Protein AF-A0A6M2DUY2-F1 (afdb_monomer)

Organism: Xenopsylla cheopis (NCBI:txid163159)

pLDDT: mean 72.46, std 19.56, range [25.97, 92.69]

InterPro domains:
  IPR001414 G-protein coupled receptor 143 [PF02101] (3-211)
  IPR001414 G-protein coupled receptor 143 [PTHR15177] (1-219)
  IPR017452 GPCR, rhodopsin-like, 7TM [PS50262] (1-212)

Nearest PDB structures (foldseek):
  6xbj-assembly1_R  TM=7.065E-01  e=4.782E-02  Homo sapiens
  7w0p-assembly1_R  TM=7.612E-01  e=5.498E-02  Escherichia coli
  6xbl-assembly1_R  TM=7.308E-01  e=9.171E-02  Homo sapiens
  5n2s-assembly1_A  TM=6.988E-01  e=1.460E-01  Escherichia coli

Secondary structure (DSSP, 8-state):
-HHHHHHHHHHHHHHHTTTTTTS-HHHHHHHHHHHHHHHHHHHHHHHHHHHHHHHHHHHHHTTPPP-HHHHHHHHHHHHHHHHHHHHHHHHHS---HHHHHHHHHHHHHHHHHHHHHHHHHHHHHHHHHHHHHHHHHHSS--HHHHHHHHHHHHHHHHHHHHHHHHHHHHHHHHHHHHHHTTS---HHHHHHHHHHHHHHHHHHHHHHHHHHHHHHHHHHHHHHHHHHHHHHTS-----------------TTSSSSSSS--

Mean predicted aligned error: 13.27 Å

Solvent-accessible surface area (backbone atoms only — not comparable to full-atom values): 14953 Å² total; per-residue (Å²): 110,33,48,54,34,50,49,53,52,50,49,50,47,70,76,34,50,73,56,57,73,74,45,71,66,64,63,55,51,51,51,52,49,54,40,49,51,51,26,50,31,45,46,45,20,51,54,40,46,53,49,49,50,46,50,46,54,39,34,51,75,70,71,44,82,79,60,63,68,63,50,52,47,50,31,54,49,50,23,47,53,38,45,46,51,34,60,44,54,64,72,78,46,97,60,55,70,67,58,38,52,50,50,32,45,48,47,58,50,47,58,53,53,50,49,61,58,50,46,58,53,40,49,52,53,35,54,51,50,53,51,51,48,48,55,70,77,51,83,60,74,51,74,67,59,55,48,55,53,48,53,54,51,51,50,53,49,51,53,50,52,48,51,49,68,36,42,50,41,55,52,51,51,53,49,49,62,64,40,48,83,78,43,94,69,63,69,66,58,57,54,54,40,51,54,48,36,68,53,26,54,48,44,42,54,54,51,51,50,54,63,56,54,54,51,61,60,43,53,57,50,52,52,53,52,52,50,51,51,57,64,70,65,58,76,86,86,81,79,88,90,82,88,90,85,91,80,88,91,80,78,95,76,84,84,76,83,89,81,80,86,134

Foldseek 3Di:
DLVVLVVVVVVCCVVCVPVCVVDDVVVVVVSVLVSVLVNQLVVQLVLLVLLLVLVCLLCVLVVHDRPVVVSVCRSHVVSVVLSCQLSVLVPPDPDDPVVNLVSNLCSRPVSNVVSLVVLVVSLVSSLVSLVVCQCPVPVDRDPVSVVVSVVVSVLSVLLSVLSCQLCVLVNVLSVVVVCCVPDPDDPVSVVVSVVSNSVSSVVSVVSVCVSVVVVVVVVVVVVVVVVVVVVVPPDPPDDDDDDDDDDDDDDDDPDPDPPPDD

Sequence (262 aa):
MAALGVFVRSIVHILLSKEMKNQDNYYSILFSTVTSVWIQYFYTSTWFWTLVYAVDVLRSLRGYPPSWISTHLLCWFLPAILTCSSMLTPHYINFDYAVRNVTTFISTYFPIILIMLLNPILYYLSSKDVFNILVHTTGQVTNKERHAANSICLKFLIMLISFYICWIPNLFNGLLIWLDDYVELPILLYRIIWHCMAVMNPLQAAINAVVYRQRSAENKLMFFCCTSKAEEAAPNENTPLLETVSSRDAPYWSLNHSCSYL

Structure (mmCIF, N/CA/C/O backbone):
data_AF-A0A6M2DUY2-F1
#
_entry.id   AF-A0A6M2DUY2-F1
#
loop_
_atom_site.group_PDB
_atom_site.id
_atom_site.type_symbol
_atom_site.label_atom_id
_atom_site.label_alt_id
_atom_site.label_comp_id
_atom_site.label_asym_id
_atom_site.label_entity_id
_atom_site.label_seq_id
_atom_site.pdbx_PDB_ins_code
_atom_site.Cartn_x
_atom_site.Cartn_y
_atom_site.Cartn_z
_atom_site.occupancy
_atom_site.B_iso_or_equiv
_atom_site.auth_seq_id
_atom_site.auth_comp_id
_atom_site.auth_asym_id
_atom_site.auth_atom_id
_atom_site.pdbx_PDB_model_num
ATOM 1 N N . MET A 1 1 ? -6.578 -8.681 -7.365 1.00 75.44 1 MET A N 1
ATOM 2 C CA . MET A 1 1 ? -6.164 -7.994 -8.610 1.00 75.44 1 MET A CA 1
ATOM 3 C C . MET A 1 1 ? -4.652 -7.812 -8.722 1.00 75.44 1 MET A C 1
ATOM 5 O O . MET A 1 1 ? -4.116 -8.212 -9.745 1.00 75.44 1 MET A O 1
ATOM 9 N N . ALA A 1 2 ? -3.943 -7.305 -7.701 1.00 76.94 2 ALA A N 1
ATOM 10 C CA . ALA A 1 2 ? -2.474 -7.198 -7.749 1.00 76.94 2 ALA A CA 1
ATOM 11 C C . ALA A 1 2 ? -1.768 -8.564 -7.899 1.00 76.94 2 ALA A C 1
ATOM 13 O O . ALA A 1 2 ? -0.986 -8.750 -8.825 1.00 76.94 2 ALA A O 1
ATOM 14 N N . ALA A 1 3 ? -2.131 -9.559 -7.076 1.00 80.19 3 ALA A N 1
ATOM 15 C CA . ALA A 1 3 ? -1.580 -10.917 -7.184 1.00 80.19 3 ALA A CA 1
ATOM 16 C C . ALA A 1 3 ? -1.841 -11.570 -8.554 1.00 80.19 3 ALA A C 1
ATOM 18 O O . ALA A 1 3 ? -0.969 -12.249 -9.080 1.00 80.19 3 ALA A O 1
ATOM 19 N N . LEU A 1 4 ? -3.003 -11.312 -9.170 1.00 80.81 4 LEU A N 1
ATOM 20 C CA . LEU A 1 4 ? -3.300 -11.776 -10.529 1.00 80.81 4 LEU A CA 1
ATOM 21 C C . LEU A 1 4 ? -2.314 -11.180 -11.542 1.00 80.81 4 LEU A C 1
ATOM 23 O O . LEU A 1 4 ? -1.790 -11.915 -12.368 1.00 80.81 4 LEU A O 1
ATOM 27 N N . GLY A 1 5 ? -2.017 -9.880 -11.444 1.00 75.06 5 GLY A N 1
ATOM 28 C CA . GLY A 1 5 ? -1.009 -9.232 -12.286 1.00 75.06 5 GLY A CA 1
ATOM 29 C C . GLY A 1 5 ? 0.377 -9.866 -12.132 1.00 75.06 5 GLY A C 1
ATOM 30 O O . GLY A 1 5 ? 1.042 -10.127 -13.132 1.00 75.06 5 GLY A O 1
ATOM 31 N N . VAL A 1 6 ? 0.779 -10.195 -10.897 1.00 80.62 6 VAL A N 1
ATOM 32 C CA . VAL A 1 6 ? 2.040 -10.910 -10.621 1.00 80.62 6 VAL A CA 1
ATOM 33 C C . VAL A 1 6 ? 2.034 -12.296 -11.271 1.00 80.62 6 VAL A C 1
ATOM 35 O O . VAL A 1 6 ? 2.972 -12.628 -11.990 1.00 80.62 6 VAL A O 1
ATOM 38 N N . PHE A 1 7 ? 0.963 -13.077 -11.099 1.00 83.88 7 PHE A N 1
ATOM 39 C CA . PHE A 1 7 ? 0.845 -14.400 -11.719 1.00 83.88 7 PHE A CA 1
ATOM 40 C C . PHE A 1 7 ? 0.874 -14.337 -13.247 1.00 83.88 7 PHE A C 1
ATOM 42 O O . PHE A 1 7 ? 1.607 -15.102 -13.865 1.00 83.88 7 PHE A O 1
ATOM 49 N N . VAL A 1 8 ? 0.132 -13.411 -13.862 1.00 82.75 8 VAL A N 1
ATOM 50 C CA . VAL A 1 8 ? 0.123 -13.222 -15.322 1.00 82.75 8 VAL A CA 1
ATOM 51 C C . VAL A 1 8 ? 1.524 -12.875 -15.825 1.00 82.75 8 VAL A C 1
ATOM 53 O O . VAL A 1 8 ? 1.994 -13.480 -16.788 1.00 82.75 8 VAL A O 1
ATOM 56 N N . ARG A 1 9 ? 2.230 -11.966 -15.141 1.00 82.81 9 ARG A N 1
ATOM 57 C CA . ARG A 1 9 ? 3.613 -11.603 -15.477 1.00 82.81 9 ARG A CA 1
ATOM 58 C C . ARG A 1 9 ? 4.556 -12.806 -15.375 1.00 82.81 9 ARG A C 1
ATOM 60 O O . ARG A 1 9 ? 5.354 -13.023 -16.283 1.00 82.81 9 ARG A O 1
ATOM 67 N N . SER A 1 10 ? 4.446 -13.605 -14.313 1.00 83.19 10 SER A N 1
ATOM 68 C CA . SER A 1 10 ? 5.263 -14.809 -14.117 1.00 83.19 10 SER A CA 1
ATOM 69 C C . SER A 1 10 ? 4.975 -15.896 -15.155 1.00 83.19 10 SER A C 1
ATOM 71 O O . SER A 1 10 ? 5.913 -16.468 -15.706 1.00 83.19 10 SER A O 1
ATOM 73 N N . ILE A 1 11 ? 3.702 -16.158 -15.462 1.00 83.94 11 ILE A N 1
ATOM 74 C CA . ILE A 1 11 ? 3.289 -17.160 -16.455 1.00 83.94 11 ILE A CA 1
ATOM 75 C C . ILE A 1 11 ? 3.812 -16.778 -17.837 1.00 83.94 11 ILE A C 1
ATOM 77 O O . ILE A 1 11 ? 4.439 -17.601 -18.496 1.00 83.94 11 ILE A O 1
ATOM 81 N N . VAL A 1 12 ? 3.613 -15.528 -18.260 1.00 80.94 12 VAL A N 1
ATOM 82 C CA . VAL A 1 12 ? 4.089 -15.065 -19.569 1.00 80.94 12 VAL A CA 1
ATOM 83 C C . VAL A 1 12 ? 5.612 -15.095 -19.641 1.00 80.94 12 VAL A C 1
ATOM 85 O O . VAL A 1 12 ? 6.158 -15.525 -20.653 1.00 80.94 12 VAL A O 1
ATOM 88 N N . HIS A 1 13 ? 6.311 -14.727 -18.565 1.00 79.50 13 HIS A N 1
ATOM 89 C CA . HIS A 1 13 ? 7.766 -14.847 -18.524 1.00 79.50 13 HIS A CA 1
ATOM 90 C C . HIS A 1 13 ? 8.220 -16.305 -18.691 1.00 79.50 13 HIS A C 1
ATOM 92 O O . HIS A 1 13 ? 9.101 -16.580 -19.495 1.00 79.50 13 HIS A O 1
ATOM 98 N N . ILE A 1 14 ? 7.600 -17.264 -18.001 1.00 81.31 14 ILE A N 1
ATOM 99 C CA . ILE A 1 14 ? 7.978 -18.681 -18.115 1.00 81.31 14 ILE A CA 1
ATOM 100 C C . ILE A 1 14 ? 7.641 -19.236 -19.507 1.00 81.31 14 ILE A C 1
ATOM 102 O O . ILE A 1 14 ? 8.494 -19.860 -20.134 1.00 81.31 14 ILE A O 1
ATOM 106 N N . LEU A 1 15 ? 6.425 -18.986 -20.000 1.00 80.31 15 LEU A N 1
ATOM 107 C CA . LEU A 1 15 ? 5.916 -19.569 -21.244 1.00 80.31 15 LEU A CA 1
ATOM 108 C C . LEU A 1 15 ? 6.528 -18.944 -22.503 1.00 80.31 15 LEU A C 1
ATOM 110 O O . LEU A 1 15 ? 6.757 -19.652 -23.479 1.00 80.31 15 LEU A O 1
ATOM 114 N N . LEU A 1 16 ? 6.802 -17.638 -22.487 1.00 73.31 16 LEU A N 1
ATOM 115 C CA . LEU A 1 16 ? 7.275 -16.901 -23.659 1.00 73.31 16 LEU A CA 1
ATOM 116 C C . LEU A 1 16 ? 8.711 -16.371 -23.521 1.00 73.31 16 LEU A C 1
ATOM 118 O O . LEU A 1 16 ? 9.182 -15.720 -24.446 1.00 73.31 16 LEU A O 1
ATOM 122 N N . SER A 1 17 ? 9.456 -16.668 -22.445 1.00 69.75 17 SER A N 1
ATOM 123 C CA . SER A 1 17 ? 10.856 -16.200 -22.290 1.00 69.75 17 SER A CA 1
ATOM 124 C C . SER A 1 17 ? 11.757 -16.532 -23.480 1.00 69.75 17 SER A C 1
ATOM 126 O O . SER A 1 17 ? 12.632 -15.735 -23.812 1.00 69.75 17 SER A O 1
ATOM 128 N N . LYS A 1 18 ? 11.560 -17.691 -24.123 1.00 63.53 18 LYS A N 1
ATOM 129 C CA . LYS A 1 18 ? 12.341 -18.103 -25.301 1.00 63.53 18 LYS A CA 1
ATOM 130 C C . LYS A 1 18 ? 11.948 -17.349 -26.573 1.00 63.53 18 LYS A C 1
ATOM 132 O O . LYS A 1 18 ? 12.834 -16.951 -27.317 1.00 63.53 18 LYS A O 1
ATOM 137 N N . GLU A 1 19 ? 10.656 -17.117 -26.790 1.00 62.91 19 GLU A N 1
ATOM 138 C CA . GLU A 1 19 ? 10.137 -16.433 -27.985 1.00 62.91 19 GLU A CA 1
ATOM 139 C C . GLU A 1 19 ? 10.349 -14.913 -27.904 1.00 62.91 19 GLU A C 1
ATOM 141 O O . GLU A 1 19 ? 10.785 -14.278 -28.859 1.00 62.91 19 GLU A O 1
ATOM 146 N N . MET A 1 20 ? 10.162 -14.331 -26.716 1.00 58.19 20 MET A N 1
ATOM 147 C CA . MET A 1 20 ? 10.367 -12.902 -26.432 1.00 58.19 20 MET A CA 1
ATOM 148 C C . MET A 1 20 ? 11.831 -12.471 -26.522 1.00 58.19 20 MET A C 1
ATOM 150 O O . MET A 1 20 ? 12.114 -11.281 -26.595 1.00 58.19 20 MET A O 1
ATOM 154 N N . LYS A 1 21 ? 12.770 -13.423 -26.478 1.00 60.12 21 LYS A N 1
ATOM 155 C CA . LYS A 1 21 ? 14.198 -13.161 -26.695 1.00 60.12 21 LYS A CA 1
ATOM 156 C C . LYS A 1 21 ? 14.561 -13.131 -28.189 1.00 60.12 21 LYS A C 1
ATOM 158 O O . LYS A 1 21 ? 15.638 -12.649 -28.522 1.00 60.12 21 LYS A O 1
ATOM 163 N N . ASN A 1 22 ? 13.680 -13.646 -29.052 1.00 59.50 22 ASN A N 1
ATOM 164 C CA . ASN A 1 22 ? 13.867 -13.777 -30.501 1.00 59.50 22 ASN A CA 1
ATOM 165 C C . ASN A 1 22 ? 13.024 -12.779 -31.322 1.00 59.50 22 ASN A C 1
ATOM 167 O O . ASN A 1 22 ? 13.422 -12.437 -32.431 1.00 59.50 22 ASN A O 1
ATOM 171 N N . GLN A 1 23 ? 11.880 -12.327 -30.803 1.00 55.78 23 GLN A N 1
ATOM 172 C CA . GLN A 1 23 ? 11.004 -11.317 -31.413 1.00 55.78 23 GLN A CA 1
ATOM 173 C C . GLN A 1 23 ? 11.303 -9.915 -30.854 1.00 55.78 23 GLN A C 1
ATOM 175 O O . GLN A 1 23 ? 11.628 -9.771 -29.676 1.00 55.78 23 GLN A O 1
ATOM 180 N N . ASP A 1 24 ? 11.188 -8.889 -31.701 1.00 57.88 24 ASP A N 1
ATOM 181 C CA . ASP A 1 24 ? 11.578 -7.501 -31.430 1.00 57.88 24 ASP A CA 1
ATOM 182 C C . ASP A 1 24 ? 11.156 -6.972 -30.045 1.00 57.88 24 ASP A C 1
ATOM 184 O O . ASP A 1 24 ? 10.008 -7.100 -29.608 1.00 57.88 24 ASP A O 1
ATOM 188 N N . ASN A 1 25 ? 12.102 -6.291 -29.386 1.00 69.00 25 ASN A N 1
ATOM 189 C CA . ASN A 1 25 ? 12.036 -5.757 -28.016 1.00 69.00 25 ASN A CA 1
ATOM 190 C C . ASN A 1 25 ? 10.729 -5.025 -27.643 1.00 69.00 25 ASN A C 1
ATOM 192 O O . ASN A 1 25 ? 10.381 -4.957 -26.462 1.00 69.00 25 ASN A O 1
ATOM 196 N N . TYR A 1 26 ? 9.999 -4.467 -28.612 1.00 78.56 26 TYR A N 1
ATOM 197 C CA . TYR A 1 26 ? 8.833 -3.617 -28.376 1.00 78.56 26 TYR A CA 1
ATOM 198 C C . TYR A 1 26 ? 7.698 -4.321 -27.615 1.00 78.56 26 TYR A C 1
ATOM 200 O O . TYR A 1 26 ? 7.220 -3.791 -26.612 1.00 78.56 26 TYR A O 1
ATOM 208 N N . TYR A 1 27 ? 7.289 -5.526 -28.030 1.00 78.12 27 TYR A N 1
ATOM 209 C CA . TYR A 1 27 ? 6.176 -6.241 -27.383 1.00 78.12 27 TYR A CA 1
ATOM 210 C C . TYR A 1 27 ? 6.518 -6.673 -25.952 1.00 78.12 27 TYR A C 1
ATOM 212 O O . TYR A 1 27 ? 5.666 -6.624 -25.062 1.00 78.12 27 TYR A O 1
ATOM 220 N N . SER A 1 28 ? 7.782 -7.033 -25.715 1.00 77.38 28 SER A N 1
ATOM 221 C CA . SER A 1 28 ? 8.301 -7.369 -24.387 1.00 77.38 28 SER A CA 1
ATOM 222 C C . SER A 1 28 ? 8.303 -6.178 -23.440 1.00 77.38 28 SER A C 1
ATOM 224 O O . SER A 1 28 ? 7.810 -6.279 -22.311 1.00 77.38 28 SER A O 1
ATOM 226 N N . ILE A 1 29 ? 8.762 -5.024 -23.924 1.00 79.12 29 ILE A N 1
ATOM 227 C CA . ILE A 1 29 ? 8.734 -3.774 -23.164 1.00 79.12 29 ILE A CA 1
ATOM 228 C C . ILE A 1 29 ? 7.286 -3.365 -22.879 1.00 79.12 29 ILE A C 1
ATOM 230 O O . ILE A 1 29 ? 6.954 -3.104 -21.726 1.00 79.12 29 ILE A O 1
ATOM 234 N N . LEU A 1 30 ? 6.403 -3.376 -23.883 1.00 82.56 30 LEU A N 1
ATOM 235 C CA . LEU A 1 30 ? 4.998 -2.997 -23.719 1.00 82.56 30 LEU A CA 1
ATOM 236 C C . LEU A 1 30 ? 4.286 -3.886 -22.689 1.00 82.56 30 LEU A C 1
ATOM 238 O O . LEU A 1 30 ? 3.653 -3.372 -21.767 1.00 82.56 30 LEU A O 1
ATOM 242 N N . PHE A 1 31 ? 4.424 -5.210 -22.799 1.00 82.00 31 PHE A N 1
ATOM 243 C CA . PHE A 1 31 ? 3.822 -6.148 -21.851 1.00 82.00 31 PHE A CA 1
ATOM 244 C C . PHE A 1 31 ? 4.371 -5.962 -20.429 1.00 82.00 31 PHE A C 1
ATOM 246 O O . PHE A 1 31 ? 3.607 -5.914 -19.458 1.00 82.00 31 PHE A O 1
ATOM 253 N N . SER A 1 32 ? 5.692 -5.822 -20.288 1.00 82.38 32 SER A N 1
ATOM 254 C CA . SER A 1 32 ? 6.332 -5.564 -18.995 1.00 82.38 32 SER A CA 1
ATOM 255 C C . SER A 1 32 ? 5.821 -4.263 -18.374 1.00 82.38 32 SER A C 1
ATOM 257 O O . SER A 1 32 ? 5.445 -4.256 -17.204 1.00 82.38 32 SER A O 1
ATOM 259 N N . THR A 1 33 ? 5.725 -3.184 -19.150 1.00 82.75 33 THR A N 1
ATOM 260 C CA . THR A 1 33 ? 5.2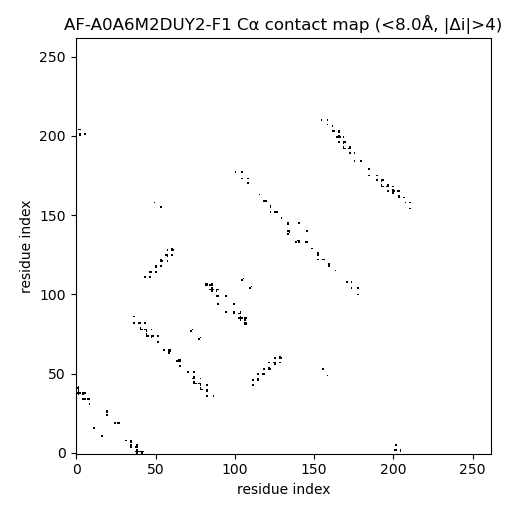40 -1.884 -18.672 1.00 82.75 33 THR A CA 1
ATOM 261 C C . THR A 1 33 ? 3.771 -1.947 -18.264 1.00 82.75 33 THR A C 1
ATOM 263 O O . THR A 1 33 ? 3.434 -1.542 -17.154 1.00 82.75 33 THR A O 1
ATOM 266 N N . VAL A 1 34 ? 2.893 -2.522 -19.094 1.00 85.75 34 VAL A N 1
ATOM 267 C CA . VAL A 1 34 ? 1.456 -2.641 -18.782 1.00 85.75 34 VAL A CA 1
ATOM 268 C C . VAL A 1 34 ? 1.229 -3.487 -17.529 1.00 85.75 34 VAL A C 1
ATOM 270 O O . VAL A 1 34 ? 0.461 -3.097 -16.648 1.00 85.75 34 VAL A O 1
ATOM 273 N N . THR A 1 35 ? 1.923 -4.622 -17.404 1.00 84.81 35 THR A N 1
ATOM 274 C CA . THR A 1 35 ? 1.813 -5.459 -16.200 1.00 84.81 35 THR A CA 1
ATOM 275 C C . THR A 1 35 ? 2.387 -4.770 -14.963 1.00 84.81 35 THR A C 1
ATOM 277 O O . THR A 1 35 ? 1.793 -4.882 -13.893 1.00 84.81 35 THR A O 1
ATOM 280 N N . SER A 1 36 ? 3.480 -4.010 -15.088 1.00 83.94 36 SER A N 1
ATOM 281 C CA . SER A 1 36 ? 4.020 -3.200 -13.987 1.00 83.94 36 SER A CA 1
ATOM 282 C C . SER A 1 36 ? 3.019 -2.141 -13.518 1.00 83.94 36 SER A C 1
ATOM 284 O O . SER A 1 36 ? 2.762 -2.047 -12.320 1.00 83.94 36 SER A O 1
ATOM 286 N N . VAL A 1 37 ? 2.404 -1.395 -14.445 1.00 87.00 37 VAL A N 1
ATOM 287 C CA . VAL A 1 37 ? 1.385 -0.373 -14.135 1.00 87.00 37 VAL A CA 1
ATOM 288 C C . VAL A 1 37 ? 0.180 -1.001 -13.441 1.00 87.00 37 VAL A C 1
ATOM 290 O O . VAL A 1 37 ? -0.276 -0.488 -12.420 1.00 87.00 37 VAL A O 1
ATOM 293 N N . TRP A 1 38 ? -0.305 -2.139 -13.948 1.00 88.56 38 TRP A N 1
ATOM 294 C CA . TRP A 1 38 ? -1.395 -2.893 -13.327 1.00 88.56 38 TRP A CA 1
ATOM 295 C C . TRP A 1 38 ? -1.058 -3.231 -11.874 1.00 88.56 38 TRP A C 1
ATOM 297 O O . TRP A 1 38 ? -1.832 -2.937 -10.961 1.00 88.56 38 TRP A O 1
ATOM 307 N N . ILE A 1 39 ? 0.084 -3.885 -11.655 1.00 87.00 39 ILE A N 1
ATOM 308 C CA . ILE A 1 39 ? 0.499 -4.354 -10.332 1.00 87.00 39 ILE A CA 1
ATOM 309 C C . ILE A 1 39 ? 0.640 -3.162 -9.376 1.00 87.00 39 ILE A C 1
ATOM 311 O O . ILE A 1 39 ? 0.055 -3.182 -8.291 1.00 87.00 39 ILE A O 1
ATOM 315 N N . GLN A 1 40 ? 1.338 -2.108 -9.810 1.00 87.69 40 GLN A N 1
ATOM 316 C CA . GLN A 1 40 ? 1.568 -0.898 -9.027 1.00 87.69 40 GLN A CA 1
ATOM 317 C C . GLN A 1 40 ? 0.255 -0.219 -8.626 1.00 87.69 40 GLN A C 1
ATOM 319 O O . GLN A 1 40 ? 0.052 0.063 -7.447 1.00 87.69 40 GLN A O 1
ATOM 324 N N . TYR A 1 41 ? -0.670 -0.034 -9.570 1.00 90.50 41 TYR A N 1
ATOM 325 C CA . TYR A 1 41 ? -1.957 0.609 -9.315 1.00 90.50 41 TYR A CA 1
ATOM 326 C C . TYR A 1 41 ? -2.758 -0.100 -8.219 1.00 90.50 41 TYR A C 1
ATOM 328 O O . TYR A 1 41 ? -3.195 0.522 -7.245 1.00 90.50 41 TYR A O 1
ATOM 336 N N . PHE A 1 42 ? -2.930 -1.420 -8.341 1.00 90.12 42 PHE A N 1
ATOM 337 C CA . PHE A 1 42 ? -3.709 -2.176 -7.359 1.00 90.12 42 PHE A CA 1
ATOM 338 C C . PHE A 1 42 ? -3.004 -2.284 -6.008 1.00 90.12 42 PHE A C 1
ATOM 340 O O . PHE A 1 42 ? -3.677 -2.357 -4.974 1.00 90.12 42 PHE A O 1
ATOM 347 N N . TYR A 1 43 ? -1.673 -2.270 -5.985 1.00 87.31 43 TYR A N 1
ATOM 348 C CA . TYR A 1 43 ? -0.938 -2.187 -4.733 1.00 87.31 43 TYR A CA 1
ATOM 349 C C . TYR A 1 43 ? -1.123 -0.845 -4.043 1.00 87.31 43 TYR A C 1
ATOM 351 O O . TYR A 1 43 ? -1.527 -0.832 -2.880 1.00 87.31 43 TYR A O 1
ATOM 359 N N . THR A 1 44 ? -0.944 0.262 -4.763 1.00 89.75 44 THR A N 1
ATOM 360 C CA . THR A 1 44 ? -1.179 1.598 -4.217 1.00 89.75 44 THR A CA 1
ATOM 361 C C . THR A 1 44 ? -2.615 1.735 -3.721 1.00 89.75 44 THR A C 1
ATOM 363 O O . THR A 1 44 ? -2.825 2.154 -2.586 1.00 89.75 44 THR A O 1
ATOM 366 N N . SER A 1 45 ? -3.605 1.267 -4.487 1.00 90.75 45 SER A N 1
ATOM 367 C CA . SER A 1 45 ? -5.000 1.228 -4.030 1.00 90.75 45 SER A CA 1
ATOM 368 C C . SER A 1 45 ? -5.163 0.452 -2.721 1.00 90.75 45 SER A C 1
ATOM 370 O O . SER A 1 45 ? -5.836 0.925 -1.808 1.00 90.75 45 SER A O 1
ATOM 372 N N . THR A 1 46 ? -4.479 -0.684 -2.557 1.00 88.56 46 THR A N 1
ATOM 373 C CA . THR A 1 46 ? -4.541 -1.464 -1.310 1.00 88.56 46 THR A CA 1
ATOM 374 C C . THR A 1 46 ? -4.002 -0.691 -0.099 1.00 88.56 46 THR A C 1
ATOM 376 O O . THR A 1 46 ? -4.543 -0.821 1.003 1.00 88.56 46 THR A O 1
ATOM 379 N N . TRP A 1 47 ? -2.967 0.135 -0.276 1.00 88.94 47 TRP A N 1
ATOM 380 C CA . TRP A 1 47 ? -2.437 0.980 0.802 1.00 88.94 47 TRP A CA 1
ATOM 381 C C . TRP A 1 47 ? -3.476 2.006 1.254 1.00 88.94 47 TRP A C 1
ATOM 383 O O . TRP A 1 47 ? -3.735 2.137 2.451 1.00 88.94 47 TRP A O 1
ATOM 393 N N . PHE A 1 48 ? -4.119 2.682 0.297 1.00 90.69 48 PHE A N 1
ATOM 394 C CA . PHE A 1 48 ? -5.169 3.659 0.586 1.00 90.69 48 PHE A CA 1
ATOM 395 C C . PHE A 1 48 ? -6.394 3.015 1.226 1.00 90.69 48 PHE A C 1
ATOM 397 O O . PHE A 1 48 ? -6.912 3.553 2.200 1.00 90.69 48 PHE A O 1
ATOM 404 N N . TRP A 1 49 ? -6.796 1.827 0.770 1.00 88.31 49 TRP A N 1
ATOM 405 C CA . TRP A 1 49 ? -7.852 1.051 1.419 1.00 88.31 49 TRP A CA 1
ATOM 406 C C . TRP A 1 49 ? -7.525 0.721 2.876 1.00 88.31 49 TRP A C 1
ATOM 408 O O . TRP A 1 49 ? -8.398 0.817 3.734 1.00 88.31 49 TRP A O 1
ATOM 418 N N . THR A 1 50 ? -6.267 0.391 3.173 1.00 86.75 50 THR A N 1
ATOM 419 C CA . THR A 1 50 ? -5.817 0.114 4.547 1.00 86.75 50 THR A CA 1
ATOM 420 C C . THR A 1 50 ? -5.880 1.372 5.421 1.00 86.75 50 THR A C 1
ATOM 422 O O . THR A 1 50 ? -6.342 1.307 6.559 1.00 86.75 50 THR A O 1
ATOM 425 N N . LEU A 1 51 ? -5.473 2.527 4.883 1.00 89.12 51 LEU A N 1
ATOM 426 C CA . LEU A 1 51 ? -5.551 3.813 5.583 1.00 89.12 51 LEU A CA 1
ATOM 427 C C . LEU A 1 51 ? -7.003 4.234 5.844 1.00 89.12 51 LEU A C 1
ATOM 429 O O . LEU A 1 51 ? -7.359 4.602 6.961 1.00 89.12 51 LEU A O 1
ATOM 433 N N . VAL A 1 52 ? -7.849 4.175 4.818 1.00 88.75 52 VAL A N 1
ATOM 434 C CA . VAL A 1 52 ? -9.271 4.518 4.922 1.00 88.75 52 VAL A CA 1
ATOM 435 C C . VAL A 1 52 ? -9.969 3.620 5.930 1.00 88.75 52 VAL A C 1
ATOM 437 O O . VAL A 1 52 ? -10.710 4.120 6.767 1.00 88.75 52 VAL A O 1
ATOM 440 N N . TYR A 1 53 ? -9.671 2.321 5.918 1.00 84.31 53 TYR A N 1
ATOM 441 C CA . TYR A 1 53 ? -10.187 1.390 6.913 1.00 84.31 53 TYR A CA 1
ATOM 442 C C . TYR A 1 53 ? -9.843 1.827 8.344 1.00 84.31 53 TYR A C 1
ATOM 444 O O . TYR A 1 53 ? -10.713 1.845 9.214 1.00 84.31 53 TYR A O 1
ATOM 452 N N . ALA A 1 54 ? -8.589 2.216 8.588 1.00 85.44 54 ALA A N 1
ATOM 453 C CA . ALA A 1 54 ? -8.148 2.704 9.891 1.00 85.44 54 ALA A CA 1
ATOM 454 C C . ALA A 1 54 ? -8.900 3.977 10.322 1.00 85.44 54 ALA A C 1
ATOM 456 O O . ALA A 1 54 ? -9.313 4.103 11.476 1.00 85.44 54 ALA A O 1
ATOM 457 N N . VAL A 1 55 ? -9.110 4.906 9.386 1.00 87.56 55 VAL A N 1
ATOM 458 C CA . VAL A 1 55 ? -9.872 6.140 9.622 1.00 87.56 55 VAL A CA 1
ATOM 459 C C . VAL A 1 55 ? -11.345 5.841 9.897 1.00 87.56 55 VAL A C 1
ATOM 461 O O . VAL A 1 55 ? -11.911 6.416 10.824 1.00 87.56 55 VAL A O 1
ATOM 464 N N . ASP A 1 56 ? -11.964 4.936 9.143 1.00 85.12 56 ASP A N 1
ATOM 465 C CA . ASP A 1 56 ? -13.372 4.569 9.308 1.00 85.12 56 ASP A CA 1
ATOM 466 C C . ASP A 1 56 ? -13.625 3.896 10.661 1.00 85.12 56 ASP A C 1
ATOM 468 O O . ASP A 1 56 ? -14.612 4.217 11.324 1.00 85.12 56 ASP A O 1
ATOM 472 N N . VAL A 1 57 ? -12.714 3.033 11.128 1.00 80.38 57 VAL A N 1
ATOM 473 C CA . VAL A 1 57 ? -12.784 2.460 12.484 1.00 80.38 57 VAL A CA 1
ATOM 474 C C . VAL A 1 57 ? -12.721 3.567 13.539 1.00 80.38 57 VAL A C 1
ATOM 476 O O . VAL A 1 57 ? -13.579 3.619 14.419 1.00 80.38 57 VAL A O 1
ATOM 479 N N . LEU A 1 58 ? -11.768 4.497 13.429 1.00 83.69 58 LEU A N 1
ATOM 480 C CA . LEU A 1 58 ? -11.640 5.613 14.369 1.00 83.69 58 LEU A CA 1
ATOM 481 C C . LEU A 1 58 ? -12.881 6.524 14.368 1.00 83.69 58 LEU A C 1
ATOM 483 O O . LEU A 1 58 ? -13.360 6.935 15.425 1.00 83.69 58 LEU A O 1
ATOM 487 N N . ARG A 1 59 ? -13.425 6.836 13.187 1.00 84.06 59 ARG A N 1
ATOM 488 C CA . ARG A 1 59 ? -14.645 7.645 13.036 1.00 84.06 59 ARG A CA 1
ATOM 489 C C . ARG A 1 59 ? -15.862 6.949 13.629 1.00 84.06 59 ARG A C 1
ATOM 491 O O . ARG A 1 59 ? -16.629 7.601 14.333 1.00 84.06 59 ARG A O 1
ATOM 498 N N . SER A 1 60 ? -15.995 5.644 13.393 1.00 81.81 60 SER A N 1
ATOM 499 C CA . SER A 1 60 ? -17.081 4.828 13.936 1.00 81.81 60 SER A CA 1
ATOM 500 C C . SER A 1 60 ? -17.054 4.799 15.461 1.00 81.81 60 SER A C 1
ATOM 502 O O . SER A 1 60 ? -18.108 4.905 16.080 1.00 81.81 60 SER A O 1
ATOM 504 N N . LEU A 1 61 ? -15.869 4.708 16.074 1.00 78.19 61 LEU A N 1
ATOM 505 C CA . LEU A 1 61 ? -15.724 4.778 17.532 1.00 78.19 61 LEU A CA 1
ATOM 506 C C . LEU A 1 61 ? -16.125 6.151 18.083 1.00 78.19 61 LEU A C 1
ATOM 508 O O . LEU A 1 61 ? -16.683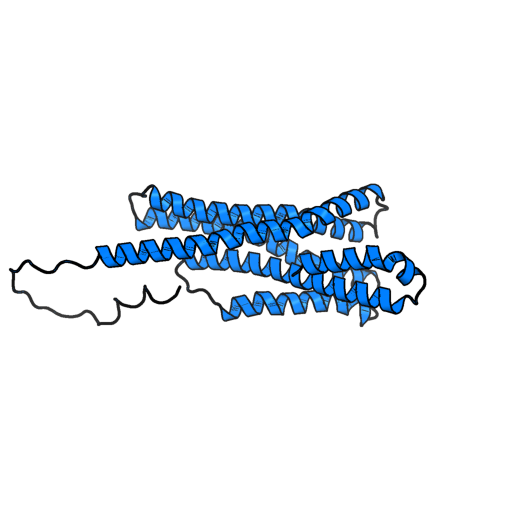 6.251 19.168 1.00 78.19 61 LEU A O 1
ATOM 512 N N . ARG A 1 62 ? -15.893 7.216 17.315 1.00 81.38 62 ARG A N 1
ATOM 513 C CA . ARG A 1 62 ? -16.251 8.594 17.683 1.00 81.38 62 ARG A CA 1
ATOM 514 C C . ARG A 1 62 ? -17.684 8.991 17.307 1.00 81.38 62 ARG A C 1
ATOM 516 O O . ARG A 1 62 ? -18.039 10.153 17.470 1.00 81.38 62 ARG A O 1
ATOM 523 N N . GLY A 1 63 ? -18.490 8.062 16.787 1.00 76.81 63 GLY A N 1
ATOM 524 C CA . GLY A 1 63 ? -19.888 8.308 16.423 1.00 76.81 63 GLY A CA 1
ATOM 525 C C . GLY A 1 63 ? -20.096 9.134 15.148 1.00 76.81 63 GLY A C 1
ATOM 526 O O . GLY A 1 63 ? -21.201 9.617 14.914 1.00 76.81 63 GLY A O 1
ATOM 527 N N . TYR A 1 64 ? -19.070 9.309 14.308 1.00 79.44 64 TYR A N 1
ATOM 528 C CA . TYR A 1 64 ? -19.217 10.005 13.027 1.00 79.44 64 TYR A CA 1
ATOM 529 C C . TYR A 1 64 ? -19.622 9.033 11.911 1.00 79.44 64 TYR A C 1
ATOM 531 O O . TYR A 1 64 ? -19.050 7.943 11.821 1.00 79.44 64 TYR A O 1
ATOM 539 N N . PRO A 1 65 ? -20.527 9.431 10.996 1.00 76.81 65 PRO A N 1
ATOM 540 C CA . PRO A 1 65 ? -20.905 8.583 9.874 1.00 76.81 65 PRO A CA 1
ATOM 541 C C . PRO A 1 65 ? -19.720 8.363 8.910 1.00 76.81 65 PRO A C 1
ATOM 543 O O . PRO A 1 65 ? -18.865 9.256 8.752 1.00 76.81 65 PRO A O 1
ATOM 546 N N . PRO A 1 66 ? -19.658 7.193 8.245 1.00 71.12 66 PRO A N 1
ATOM 547 C CA . PRO A 1 66 ? -18.658 6.916 7.221 1.00 71.12 66 PRO A CA 1
ATOM 548 C C . PRO A 1 66 ? -18.910 7.784 5.982 1.00 71.12 66 PRO A C 1
ATOM 550 O O . PRO A 1 66 ? -20.033 7.895 5.491 1.00 71.12 66 PRO A O 1
ATOM 553 N N . SER A 1 67 ? -17.860 8.403 5.446 1.00 75.06 67 SER A N 1
ATOM 554 C CA . SER A 1 67 ? -17.954 9.251 4.251 1.00 75.06 67 SER A CA 1
ATOM 555 C C . SER A 1 67 ? -17.681 8.444 2.978 1.00 75.06 67 SER A C 1
ATOM 557 O O . SER A 1 67 ? -16.647 8.636 2.338 1.00 75.06 67 SER A O 1
ATOM 559 N N . TRP A 1 68 ? -18.608 7.552 2.612 1.00 73.00 68 TRP A N 1
ATOM 560 C CA . TRP A 1 68 ? -18.500 6.618 1.474 1.00 73.00 68 TRP A CA 1
ATOM 561 C C . TRP A 1 68 ? -17.953 7.249 0.179 1.00 73.00 68 TRP A C 1
ATOM 563 O O . TRP A 1 68 ? -17.078 6.695 -0.479 1.00 73.00 68 TRP A O 1
ATOM 573 N N . ILE A 1 69 ? -18.441 8.430 -0.207 1.00 75.88 69 ILE A N 1
ATOM 574 C CA . ILE A 1 69 ? -18.036 9.051 -1.478 1.00 75.88 69 ILE A CA 1
ATOM 575 C C . ILE A 1 69 ? -16.560 9.461 -1.428 1.00 75.88 69 ILE A C 1
ATOM 577 O O . ILE A 1 69 ? -15.786 9.129 -2.324 1.00 75.88 69 ILE A O 1
ATOM 581 N N . SER A 1 70 ? -16.146 10.144 -0.361 1.00 78.88 70 SER A N 1
ATOM 582 C CA . SER A 1 70 ? -14.764 10.601 -0.196 1.00 78.88 70 SER A CA 1
ATOM 583 C C . SER A 1 70 ? -13.787 9.436 -0.050 1.00 78.88 70 SER A C 1
ATOM 585 O O . SER A 1 70 ? -12.685 9.503 -0.591 1.00 78.88 70 SER A O 1
ATOM 587 N N . THR A 1 71 ? -14.186 8.355 0.627 1.00 82.94 71 THR A N 1
ATOM 588 C CA . THR A 1 71 ? -13.339 7.170 0.809 1.00 82.94 71 THR A CA 1
ATOM 589 C C . THR A 1 71 ? -13.109 6.431 -0.505 1.00 82.94 71 THR A C 1
ATOM 591 O O . THR A 1 71 ? -11.969 6.113 -0.839 1.00 82.94 71 THR A O 1
ATOM 594 N N . HIS A 1 72 ? -14.155 6.240 -1.311 1.00 84.56 72 HIS A N 1
ATOM 595 C CA . HIS A 1 72 ? -14.025 5.616 -2.626 1.00 84.56 72 HIS A CA 1
ATOM 596 C C . HIS A 1 72 ? -13.236 6.485 -3.608 1.00 84.56 72 HIS A C 1
ATOM 598 O O . HIS A 1 72 ? -12.363 5.971 -4.308 1.00 84.56 72 HIS A O 1
ATOM 604 N N . LEU A 1 73 ? -13.485 7.798 -3.641 1.00 85.94 73 LEU A N 1
ATOM 605 C CA . LEU A 1 73 ? -12.709 8.701 -4.492 1.00 85.94 73 LEU A CA 1
ATOM 606 C C . LEU A 1 73 ? -11.213 8.628 -4.151 1.00 85.94 73 LEU A C 1
ATOM 608 O O . LEU A 1 73 ? -10.382 8.460 -5.045 1.00 85.94 73 LEU A O 1
ATOM 612 N N . LEU A 1 74 ? -10.872 8.659 -2.861 1.00 87.31 74 LEU A N 1
ATOM 613 C CA . LEU A 1 74 ? -9.490 8.572 -2.396 1.00 87.31 74 LEU A CA 1
ATOM 614 C C . LEU A 1 74 ? -8.839 7.226 -2.755 1.00 87.31 74 LEU A C 1
ATOM 616 O O . LEU A 1 74 ? -7.719 7.208 -3.253 1.00 87.31 74 LEU A O 1
ATOM 620 N N . CYS A 1 75 ? -9.533 6.105 -2.556 1.00 89.62 75 CYS A N 1
ATOM 621 C CA . CYS A 1 75 ? -8.977 4.762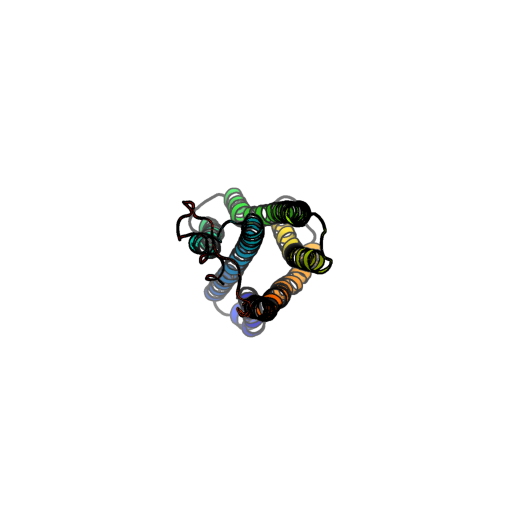 -2.761 1.00 89.62 75 CYS A CA 1
ATOM 622 C C . CYS A 1 75 ? -8.814 4.332 -4.225 1.00 89.62 75 CYS A C 1
ATOM 624 O O . CYS A 1 75 ? -8.147 3.325 -4.482 1.00 89.62 75 CYS A O 1
ATOM 626 N N . TRP A 1 76 ? -9.418 5.047 -5.177 1.00 90.69 76 TRP A N 1
ATOM 627 C CA . TRP A 1 76 ? -9.368 4.693 -6.601 1.00 90.69 76 TRP A CA 1
ATOM 628 C C . TRP A 1 76 ? -8.667 5.743 -7.459 1.00 90.69 76 TRP A C 1
ATOM 630 O O . TRP A 1 76 ? -7.828 5.381 -8.288 1.00 90.69 76 TRP A O 1
ATOM 640 N N . PHE A 1 77 ? -8.966 7.029 -7.252 1.00 90.38 77 PHE A N 1
ATOM 641 C CA . PHE A 1 77 ? -8.412 8.103 -8.078 1.00 90.38 77 PHE A CA 1
ATOM 642 C C . PHE A 1 77 ? -7.012 8.511 -7.633 1.00 90.38 77 PHE A C 1
ATOM 644 O O . PHE A 1 77 ? -6.135 8.686 -8.476 1.00 90.38 77 PHE A O 1
ATOM 651 N N . LEU A 1 78 ? -6.759 8.612 -6.326 1.00 89.25 78 LEU A N 1
ATOM 652 C CA . LEU A 1 78 ? -5.437 9.006 -5.839 1.00 89.25 78 LEU A CA 1
ATOM 653 C C . LEU A 1 78 ? -4.342 7.982 -6.212 1.00 89.25 78 LEU A C 1
ATOM 655 O O . LEU A 1 78 ? -3.296 8.403 -6.706 1.00 89.25 78 LEU A O 1
ATOM 659 N N . PRO A 1 79 ? -4.571 6.653 -6.116 1.00 91.12 79 PRO A N 1
ATOM 660 C CA . PRO A 1 79 ? -3.656 5.659 -6.675 1.00 91.12 79 PRO A CA 1
ATOM 661 C C . PRO A 1 79 ? -3.439 5.785 -8.179 1.00 91.12 79 PRO A C 1
ATOM 663 O O . PRO A 1 79 ? -2.323 5.558 -8.641 1.00 91.12 79 PRO A O 1
ATOM 666 N N . ALA A 1 80 ? -4.481 6.130 -8.945 1.00 90.12 80 ALA A N 1
ATOM 667 C CA . ALA A 1 80 ? -4.358 6.309 -10.389 1.00 90.12 80 ALA A CA 1
ATOM 668 C C . ALA A 1 80 ? -3.416 7.476 -10.695 1.00 90.12 80 ALA A C 1
ATOM 670 O O . ALA A 1 80 ? -2.480 7.317 -11.471 1.00 90.12 80 ALA A O 1
ATOM 671 N N . ILE A 1 81 ? -3.605 8.612 -10.015 1.00 89.12 81 ILE A N 1
ATOM 672 C CA . ILE A 1 81 ? -2.757 9.799 -10.165 1.00 89.12 81 ILE A CA 1
ATOM 673 C C . ILE A 1 81 ? -1.307 9.480 -9.784 1.00 89.12 81 ILE A C 1
ATOM 675 O O . ILE A 1 81 ? -0.410 9.772 -10.568 1.00 89.12 81 ILE A O 1
ATOM 679 N N . LEU A 1 82 ? -1.078 8.836 -8.634 1.00 87.25 82 LEU A N 1
ATOM 68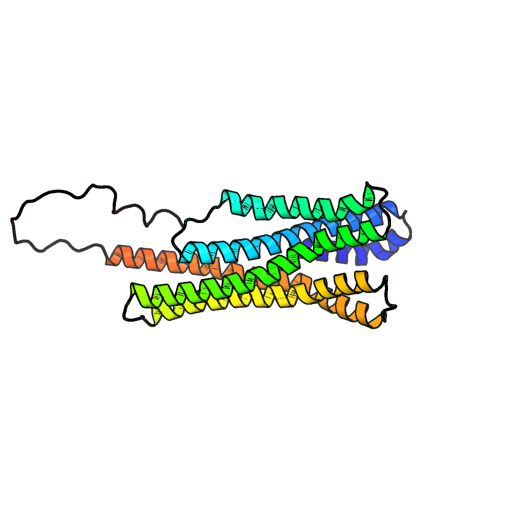0 C CA . LEU A 1 82 ? 0.267 8.478 -8.161 1.00 87.25 82 LEU A CA 1
ATOM 681 C C . LEU A 1 82 ? 0.976 7.465 -9.073 1.00 87.25 82 LEU A C 1
ATOM 683 O O . LEU A 1 82 ? 2.181 7.558 -9.291 1.00 87.25 82 LEU A O 1
ATOM 687 N N . THR A 1 83 ? 0.236 6.501 -9.628 1.00 87.62 83 THR A N 1
ATOM 688 C CA . THR A 1 83 ? 0.802 5.504 -10.555 1.00 87.62 83 THR A CA 1
ATOM 689 C C . THR A 1 83 ? 1.099 6.125 -11.917 1.00 87.62 83 THR A C 1
ATOM 691 O O . THR A 1 83 ? 2.131 5.843 -12.522 1.00 87.62 83 THR A O 1
ATOM 694 N N . CYS A 1 84 ? 0.225 7.007 -12.405 1.00 84.50 84 CYS A N 1
ATOM 695 C CA . CYS A 1 84 ? 0.487 7.764 -13.622 1.00 84.50 84 CYS A CA 1
ATOM 696 C C . CYS A 1 84 ? 1.684 8.702 -13.434 1.00 84.50 84 CYS A C 1
ATOM 698 O O . CYS A 1 84 ? 2.552 8.743 -14.300 1.00 84.50 84 CYS A O 1
ATOM 700 N N . SER A 1 85 ? 1.792 9.413 -12.307 1.00 80.62 85 SER A N 1
ATOM 701 C CA . SER A 1 85 ? 2.913 10.326 -12.064 1.00 80.62 85 SER A CA 1
ATOM 702 C C . SER A 1 85 ? 4.250 9.589 -11.968 1.00 80.62 85 SER A C 1
ATOM 704 O O . SER A 1 85 ? 5.233 10.051 -12.550 1.00 80.62 85 SER A O 1
ATOM 706 N N . SER A 1 86 ? 4.302 8.424 -11.311 1.00 78.19 86 SER A N 1
ATOM 707 C CA . SER A 1 86 ? 5.538 7.638 -11.209 1.00 78.19 86 SER A CA 1
ATOM 708 C C . SER A 1 86 ? 6.007 7.077 -12.556 1.00 78.19 86 SER A C 1
ATOM 710 O O . SER A 1 86 ? 7.210 6.954 -12.770 1.00 78.19 86 SER A O 1
ATOM 712 N N . MET A 1 87 ? 5.087 6.782 -13.480 1.00 74.56 87 MET A N 1
ATOM 713 C CA . MET A 1 87 ? 5.399 6.150 -14.770 1.00 74.56 87 MET A CA 1
ATOM 714 C C . MET A 1 87 ? 5.526 7.137 -15.943 1.00 74.56 87 MET A C 1
ATOM 716 O O . MET A 1 87 ? 6.292 6.877 -16.868 1.00 74.56 87 MET A O 1
ATOM 720 N N . LEU A 1 88 ? 4.819 8.276 -15.928 1.00 69.06 88 LEU A N 1
ATOM 721 C CA . LEU A 1 88 ? 4.892 9.283 -17.001 1.00 69.06 88 LEU A CA 1
ATOM 722 C C . LEU A 1 88 ? 6.091 10.226 -16.852 1.00 69.06 88 LEU A C 1
ATOM 724 O O . LEU A 1 88 ? 6.666 10.630 -17.864 1.00 69.06 88 LEU A O 1
ATOM 728 N N . THR A 1 89 ? 6.484 10.569 -15.620 1.00 64.75 89 THR A N 1
ATOM 729 C CA . THR A 1 89 ? 7.597 11.508 -15.379 1.00 64.75 89 THR A CA 1
ATOM 730 C C . THR A 1 89 ? 8.921 11.038 -16.004 1.00 64.75 89 THR A C 1
ATOM 732 O O . THR A 1 89 ? 9.622 11.864 -16.584 1.00 64.75 89 THR A O 1
ATOM 735 N N . PRO A 1 90 ? 9.247 9.729 -15.991 1.00 60.00 90 PRO A N 1
ATOM 736 C CA . PRO A 1 90 ? 10.409 9.187 -16.691 1.00 60.00 90 PRO A CA 1
ATOM 737 C C . PRO A 1 90 ? 10.394 9.257 -18.220 1.00 60.00 90 PRO A C 1
ATOM 739 O O . PRO A 1 90 ? 11.467 9.215 -18.819 1.00 60.00 90 PRO A O 1
ATOM 742 N N . HIS A 1 91 ? 9.215 9.288 -18.848 1.00 58.84 91 HIS A N 1
ATOM 743 C CA . HIS A 1 91 ? 9.075 9.028 -20.286 1.00 58.84 91 HIS A CA 1
ATOM 744 C C . HIS A 1 91 ? 8.825 10.271 -21.136 1.00 58.84 91 HIS A C 1
ATOM 746 O O . HIS A 1 91 ? 9.276 10.312 -22.276 1.00 58.84 91 HIS A O 1
ATOM 752 N N . TYR A 1 92 ? 8.117 11.271 -20.610 1.00 55.66 92 TYR A N 1
ATOM 753 C CA . TYR A 1 92 ? 7.663 12.411 -21.418 1.00 55.66 92 TYR A CA 1
ATOM 754 C C . TYR A 1 92 ? 8.478 13.683 -21.221 1.00 55.66 92 TYR A C 1
ATOM 756 O O . TYR A 1 92 ? 8.353 14.618 -22.009 1.00 55.66 92 TYR A O 1
ATOM 764 N N . ILE A 1 93 ? 9.300 13.739 -20.177 1.00 58.88 93 ILE A N 1
ATOM 765 C CA . ILE A 1 93 ? 10.041 14.942 -19.830 1.00 58.88 93 ILE A CA 1
ATOM 766 C C . ILE A 1 93 ? 11.523 14.588 -19.860 1.00 58.88 93 ILE A C 1
ATOM 768 O O . ILE A 1 93 ? 11.949 13.655 -19.181 1.00 58.88 93 ILE A O 1
ATOM 772 N N . ASN A 1 94 ? 12.300 15.318 -20.667 1.00 63.91 94 ASN A N 1
ATOM 773 C CA . ASN A 1 94 ? 13.760 15.198 -20.778 1.00 63.91 94 ASN A CA 1
ATOM 774 C C . ASN A 1 94 ? 14.449 15.712 -19.500 1.00 63.91 94 ASN A C 1
ATOM 776 O O . ASN A 1 94 ? 15.258 16.636 -19.537 1.00 63.91 94 ASN A O 1
ATOM 780 N N . PHE A 1 95 ? 14.071 15.163 -18.351 1.00 67.75 95 PHE A N 1
ATOM 781 C CA . PHE A 1 95 ? 14.733 15.421 -17.090 1.00 67.75 95 PHE A CA 1
ATOM 782 C C . PHE A 1 95 ? 16.041 14.646 -17.015 1.00 67.75 95 PHE A C 1
ATOM 784 O O . PHE A 1 95 ? 16.164 13.536 -17.541 1.00 67.75 95 PHE A O 1
ATOM 791 N N . ASP A 1 96 ? 16.997 15.235 -16.303 1.00 76.62 96 ASP A N 1
ATOM 792 C CA . ASP A 1 96 ? 18.230 14.564 -15.927 1.00 76.62 96 ASP A CA 1
ATOM 793 C C . ASP A 1 96 ? 17.924 13.258 -15.166 1.00 76.62 96 ASP A C 1
ATOM 795 O O . ASP A 1 96 ? 16.916 13.152 -14.452 1.00 76.62 96 ASP A O 1
ATOM 799 N N . TYR A 1 97 ? 18.794 12.259 -15.321 1.00 74.00 97 TYR A N 1
ATOM 800 C CA . TYR A 1 97 ? 18.649 10.928 -14.722 1.00 74.00 97 TYR A CA 1
ATOM 801 C C . TYR A 1 97 ? 18.377 11.019 -13.213 1.00 74.00 97 TYR A C 1
ATOM 803 O O . TYR A 1 97 ? 17.477 10.347 -12.704 1.00 74.00 97 TYR A O 1
ATOM 811 N N . ALA A 1 98 ? 19.085 11.919 -12.525 1.00 74.31 98 ALA A N 1
ATOM 812 C CA . ALA A 1 98 ? 18.939 12.152 -11.092 1.00 74.31 98 ALA A CA 1
ATOM 813 C C . ALA A 1 98 ? 17.529 12.637 -10.710 1.00 74.31 98 ALA A C 1
ATOM 815 O O . ALA A 1 98 ? 16.910 12.097 -9.793 1.00 74.31 98 ALA A O 1
ATOM 816 N N . VAL A 1 99 ? 16.981 13.614 -11.441 1.00 75.31 99 VAL A N 1
ATOM 817 C CA . VAL A 1 99 ? 15.636 14.156 -11.181 1.00 75.31 99 VAL A CA 1
ATOM 818 C C . VAL A 1 99 ? 14.582 13.079 -11.419 1.00 75.31 99 VAL A C 1
ATOM 820 O O . VAL A 1 99 ? 13.686 12.891 -10.599 1.00 75.31 99 VAL A O 1
ATOM 823 N N . ARG A 1 100 ? 14.729 12.302 -12.495 1.00 74.50 100 ARG A N 1
ATOM 824 C CA . ARG A 1 100 ? 13.828 11.194 -12.819 1.00 74.50 100 ARG A CA 1
ATOM 825 C C . ARG A 1 100 ? 13.815 10.110 -11.743 1.00 74.50 100 ARG A C 1
ATOM 827 O O . ARG A 1 100 ? 12.731 9.653 -11.363 1.00 74.50 100 ARG A O 1
ATOM 834 N N . ASN A 1 101 ? 14.989 9.705 -11.256 1.00 74.38 101 ASN A N 1
ATOM 835 C CA . ASN A 1 101 ? 15.094 8.690 -10.211 1.00 74.38 101 ASN A CA 1
ATOM 836 C C . ASN A 1 101 ? 14.447 9.190 -8.908 1.00 74.38 101 ASN A C 1
ATOM 838 O O . ASN A 1 101 ? 13.583 8.522 -8.338 1.00 74.38 101 ASN A O 1
ATOM 842 N N . VAL A 1 102 ? 14.748 10.430 -8.507 1.00 78.69 102 VAL A N 1
ATOM 843 C CA . VAL A 1 102 ? 14.167 11.063 -7.313 1.00 78.69 102 VAL A CA 1
ATOM 844 C C . VAL A 1 102 ? 12.646 11.203 -7.417 1.00 78.69 102 VAL A C 1
ATOM 846 O O . VAL A 1 102 ? 11.9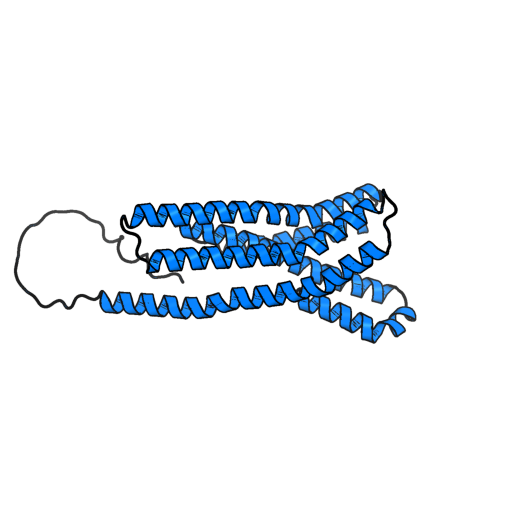36 10.830 -6.484 1.00 78.69 102 VAL A O 1
ATOM 849 N N . THR A 1 103 ? 12.103 11.687 -8.538 1.00 77.88 103 THR A N 1
ATOM 850 C CA . THR A 1 103 ? 10.647 11.850 -8.690 1.00 77.88 103 THR A CA 1
ATOM 851 C C . THR A 1 103 ? 9.913 10.512 -8.673 1.00 77.88 103 THR A C 1
ATOM 853 O O . THR A 1 103 ? 8.836 10.410 -8.077 1.00 77.88 103 THR A O 1
ATOM 856 N N . THR A 1 104 ? 10.498 9.477 -9.278 1.00 77.50 104 THR A N 1
ATOM 857 C CA . THR A 1 104 ? 9.939 8.117 -9.254 1.00 77.50 104 THR A CA 1
ATOM 858 C C . THR A 1 104 ? 9.965 7.550 -7.838 1.00 77.50 104 THR A C 1
ATOM 860 O O . THR A 1 104 ? 8.962 6.993 -7.378 1.00 77.50 104 THR A O 1
ATOM 863 N N . PHE A 1 105 ? 11.077 7.748 -7.124 1.00 81.62 105 PHE A N 1
ATOM 864 C CA . PHE A 1 105 ? 11.242 7.296 -5.750 1.00 81.62 105 PHE A CA 1
ATOM 865 C C . PHE A 1 105 ? 10.244 7.981 -4.811 1.00 81.62 105 PHE A C 1
ATOM 867 O O . PHE A 1 105 ? 9.512 7.306 -4.089 1.00 81.62 105 PHE A O 1
ATOM 874 N N . ILE A 1 106 ? 10.141 9.310 -4.874 1.00 83.12 106 ILE A N 1
ATOM 875 C CA . ILE A 1 106 ? 9.190 10.080 -4.067 1.00 83.12 106 ILE A CA 1
ATOM 876 C C . ILE A 1 106 ? 7.758 9.669 -4.415 1.00 83.12 106 ILE A C 1
ATOM 878 O O . ILE A 1 106 ? 7.009 9.300 -3.522 1.00 83.12 106 ILE A O 1
ATOM 882 N N . SER A 1 107 ? 7.371 9.643 -5.692 1.00 82.56 107 SER A N 1
ATOM 883 C CA . SER A 1 107 ? 5.983 9.325 -6.075 1.00 82.56 107 SER A CA 1
ATOM 884 C C . SER A 1 107 ? 5.546 7.917 -5.656 1.00 82.56 107 SER A C 1
ATOM 886 O O . SER A 1 107 ? 4.366 7.695 -5.394 1.00 82.56 107 SER A O 1
ATOM 888 N N . THR A 1 108 ? 6.484 6.969 -5.582 1.00 82.38 108 THR A N 1
ATOM 889 C CA . THR A 1 108 ? 6.182 5.555 -5.319 1.00 82.38 108 THR A CA 1
ATOM 890 C C . THR A 1 108 ? 6.350 5.183 -3.847 1.00 82.38 108 THR A C 1
ATOM 892 O O . THR A 1 108 ? 5.462 4.559 -3.264 1.00 82.38 108 THR A O 1
ATOM 895 N N . TYR A 1 109 ? 7.469 5.568 -3.227 1.00 86.56 109 TYR A N 1
ATOM 896 C CA . TYR A 1 109 ? 7.840 5.124 -1.881 1.00 86.56 109 TYR A CA 1
ATOM 897 C C . TYR A 1 109 ? 7.404 6.094 -0.779 1.00 86.56 109 TYR A C 1
ATOM 899 O O . TYR A 1 109 ? 7.092 5.653 0.327 1.00 86.56 109 TYR A O 1
ATOM 907 N N . PHE A 1 110 ? 7.307 7.400 -1.050 1.00 88.94 110 PHE A N 1
ATOM 908 C CA . PHE A 1 110 ? 6.848 8.349 -0.029 1.00 88.94 110 PHE A CA 1
ATOM 909 C C . PHE A 1 110 ? 5.405 8.071 0.437 1.00 88.94 110 PHE A C 1
ATOM 911 O O . PHE A 1 110 ? 5.194 8.000 1.651 1.00 88.94 110 PHE A O 1
ATOM 918 N N . PRO A 1 111 ? 4.415 7.828 -0.452 1.00 90.38 111 PRO A N 1
ATOM 919 C CA . PRO A 1 111 ? 3.050 7.533 -0.018 1.00 90.38 111 PRO A CA 1
ATOM 920 C C . PRO A 1 111 ? 2.954 6.280 0.853 1.00 90.38 111 PRO A C 1
ATOM 922 O O . PRO A 1 111 ? 2.243 6.289 1.856 1.00 90.38 111 PRO A O 1
ATOM 925 N N . ILE A 1 112 ? 3.678 5.208 0.510 1.00 91.00 112 ILE A N 1
ATOM 926 C CA . ILE A 1 112 ? 3.653 3.979 1.310 1.00 91.00 112 ILE A CA 1
ATOM 927 C C . ILE A 1 112 ? 4.312 4.179 2.675 1.00 91.00 112 ILE A C 1
ATOM 929 O O . ILE A 1 112 ? 3.733 3.748 3.669 1.00 91.00 112 ILE A O 1
ATOM 933 N N . ILE A 1 113 ? 5.453 4.874 2.756 1.00 91.38 113 ILE A N 1
ATOM 934 C CA . ILE A 1 113 ? 6.095 5.197 4.040 1.00 91.38 113 ILE A CA 1
ATOM 935 C C . ILE A 1 113 ? 5.137 6.013 4.911 1.00 91.38 113 ILE A C 1
ATOM 937 O O . ILE A 1 113 ? 4.945 5.695 6.084 1.00 91.38 113 ILE A O 1
ATOM 941 N N . LEU A 1 114 ? 4.490 7.031 4.337 1.00 92.19 114 LEU A N 1
ATOM 942 C CA . LEU A 1 114 ? 3.526 7.860 5.053 1.00 92.19 114 LEU A CA 1
ATOM 943 C C . LEU A 1 114 ? 2.364 7.021 5.599 1.00 92.19 114 LEU A C 1
ATOM 945 O O . LEU A 1 114 ? 2.022 7.134 6.773 1.00 92.19 114 LEU A O 1
ATOM 949 N N . ILE A 1 115 ? 1.788 6.141 4.778 1.00 92.31 115 ILE A N 1
ATOM 950 C CA . ILE A 1 115 ? 0.699 5.249 5.197 1.00 92.31 115 ILE A CA 1
ATOM 951 C C . ILE A 1 115 ? 1.173 4.275 6.279 1.00 92.31 115 ILE A C 1
ATOM 953 O O . ILE A 1 115 ? 0.454 4.059 7.256 1.00 92.31 115 ILE A O 1
ATOM 957 N N . MET A 1 116 ? 2.383 3.722 6.148 1.00 90.75 116 MET A N 1
ATOM 958 C CA . MET A 1 116 ? 2.994 2.895 7.185 1.00 90.75 116 MET A CA 1
ATOM 959 C C . MET A 1 116 ? 3.099 3.672 8.496 1.00 90.75 116 MET A C 1
ATOM 961 O O . MET A 1 116 ? 2.704 3.132 9.510 1.00 90.75 116 MET A O 1
ATOM 965 N N . LEU A 1 117 ? 3.507 4.940 8.508 1.00 92.19 117 LEU A N 1
ATOM 966 C CA . LEU A 1 117 ? 3.612 5.728 9.745 1.00 92.19 117 LEU A CA 1
ATOM 967 C C . LEU A 1 117 ? 2.258 6.156 10.337 1.00 92.19 117 LEU A C 1
ATOM 969 O O . LEU A 1 117 ? 2.086 6.136 11.556 1.00 92.19 117 LEU A O 1
ATOM 973 N N . LEU A 1 118 ? 1.288 6.534 9.500 1.00 92.62 118 LEU A N 1
ATOM 974 C CA . LEU A 1 118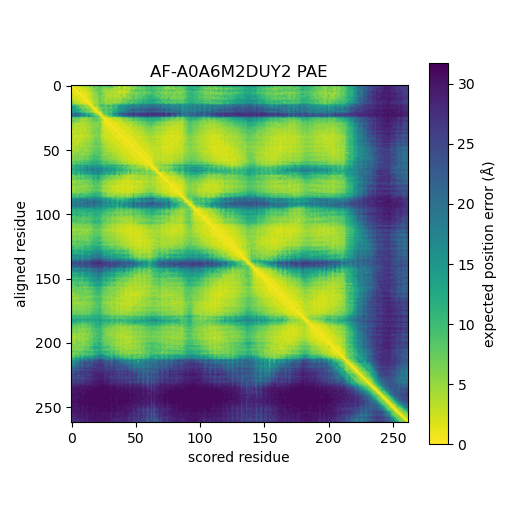 ? -0.028 7.003 9.955 1.00 92.62 118 LEU A CA 1
ATOM 975 C C . LEU A 1 118 ? -0.864 5.884 10.584 1.00 92.62 118 LEU A C 1
ATOM 977 O O . LEU A 1 118 ? -1.587 6.101 11.554 1.00 92.62 118 LEU A O 1
ATOM 981 N N . ASN A 1 119 ? -0.756 4.674 10.051 1.00 91.00 119 ASN A N 1
ATOM 982 C CA . ASN A 1 119 ? -1.571 3.540 10.461 1.00 91.00 119 ASN A CA 1
ATOM 983 C C . ASN A 1 119 ? -1.396 3.115 11.945 1.00 91.00 119 ASN A C 1
ATOM 985 O O . ASN A 1 119 ? -2.406 2.957 12.633 1.00 91.00 119 ASN A O 1
ATOM 989 N N . PRO A 1 120 ? -0.174 2.979 12.498 1.00 89.12 120 PRO A N 1
ATOM 990 C CA . PRO A 1 120 ? 0.057 2.759 13.926 1.00 89.12 120 PRO A CA 1
ATOM 991 C C . PRO A 1 120 ? -0.470 3.887 14.811 1.00 89.12 120 PRO A C 1
ATOM 993 O O . PRO A 1 120 ? -0.971 3.622 15.902 1.00 89.12 120 PRO A O 1
ATOM 996 N N . ILE A 1 121 ? -0.390 5.140 14.348 1.00 91.69 121 ILE A N 1
ATOM 997 C CA . ILE A 1 121 ? -0.937 6.289 15.081 1.00 91.69 121 ILE A CA 1
ATOM 998 C C . ILE A 1 121 ? -2.459 6.145 15.177 1.00 91.69 121 ILE A C 1
ATOM 1000 O O . ILE A 1 121 ? -3.026 6.260 16.263 1.00 91.69 121 ILE A O 1
ATOM 1004 N N . LEU A 1 122 ? -3.121 5.817 14.064 1.00 89.56 122 LEU A N 1
ATOM 1005 C CA . LEU A 1 122 ? -4.561 5.553 14.037 1.00 89.56 122 LEU A CA 1
ATOM 1006 C C . LEU A 1 122 ? -4.942 4.350 14.909 1.00 89.56 122 LEU A C 1
ATOM 1008 O O . LEU A 1 122 ? -5.960 4.402 15.597 1.00 89.56 122 LEU A O 1
ATOM 1012 N N . TYR A 1 123 ? -4.120 3.298 14.944 1.00 87.94 123 TYR A N 1
ATOM 1013 C CA . TYR A 1 123 ? -4.300 2.156 15.846 1.00 87.94 123 TYR A CA 1
ATOM 1014 C C . TYR A 1 123 ? -4.219 2.544 17.315 1.00 87.94 123 TYR A C 1
ATOM 1016 O O . TYR A 1 123 ? -5.087 2.162 18.104 1.00 87.94 123 TYR A O 1
ATOM 1024 N N . TYR A 1 124 ? -3.213 3.333 17.680 1.00 88.50 124 TYR A N 1
ATOM 1025 C CA . TYR A 1 124 ? -3.051 3.820 19.040 1.00 88.50 124 TYR A CA 1
ATOM 1026 C C . TYR A 1 124 ? -4.244 4.683 19.472 1.00 88.50 124 TYR A C 1
ATOM 1028 O O . TYR A 1 124 ? -4.825 4.447 20.533 1.00 88.50 124 TYR A O 1
ATOM 1036 N N . LEU A 1 125 ? -4.664 5.627 18.622 1.00 88.44 125 LEU A N 1
ATOM 1037 C CA . LEU A 1 125 ? -5.833 6.473 18.879 1.00 88.44 125 LEU A CA 1
ATOM 1038 C C . LEU A 1 125 ? -7.119 5.648 19.001 1.00 88.44 125 LEU A C 1
ATOM 1040 O O . LEU A 1 125 ? -7.869 5.837 19.953 1.00 88.44 125 LEU A O 1
ATOM 1044 N N . SER A 1 126 ? -7.336 4.693 18.095 1.00 85.44 126 SER A N 1
ATOM 1045 C CA . SER A 1 126 ? -8.518 3.822 18.122 1.00 85.44 126 SER A CA 1
ATOM 1046 C C . SER A 1 126 ? -8.555 2.970 19.389 1.00 85.44 126 SER A C 1
ATOM 1048 O O . SER A 1 126 ? -9.592 2.869 20.033 1.00 85.44 126 SER A O 1
ATOM 1050 N N . SER A 1 127 ? -7.416 2.406 19.799 1.00 84.62 127 SER A N 1
ATOM 1051 C CA . SER A 1 127 ? -7.321 1.586 21.014 1.00 84.62 127 SER A CA 1
ATOM 1052 C C . SER A 1 127 ? -7.617 2.399 22.278 1.00 84.62 127 SER A C 1
ATOM 1054 O O . SER A 1 127 ? -8.298 1.919 23.184 1.00 84.62 127 SER A O 1
ATOM 1056 N N . LYS A 1 128 ? -7.139 3.649 22.330 1.00 85.06 128 LYS A N 1
ATOM 1057 C CA . LYS A 1 128 ? -7.427 4.572 23.432 1.00 85.06 128 LYS A CA 1
ATOM 1058 C C . LYS A 1 128 ? -8.903 4.967 23.463 1.00 85.06 128 LYS A C 1
ATOM 1060 O O . LYS A 1 128 ? -9.506 4.954 24.533 1.00 85.06 128 LYS A O 1
ATOM 1065 N N . ASP A 1 129 ? -9.485 5.290 22.311 1.00 82.44 129 ASP A N 1
ATOM 1066 C CA . ASP A 1 129 ? -10.888 5.696 22.213 1.00 82.44 129 ASP A CA 1
ATOM 1067 C C . ASP A 1 129 ? -11.826 4.540 22.605 1.00 82.44 129 ASP A C 1
ATOM 1069 O O . ASP A 1 129 ? -12.754 4.753 23.381 1.00 82.44 129 ASP A O 1
ATOM 1073 N N . VAL A 1 130 ? -11.523 3.301 22.195 1.00 80.50 130 VAL A N 1
ATOM 1074 C CA . VAL A 1 130 ? -12.228 2.089 22.658 1.00 80.50 130 VAL A CA 1
ATOM 1075 C C . VAL A 1 130 ? -12.206 1.976 24.183 1.00 80.50 130 VAL A C 1
ATOM 1077 O O . VAL A 1 130 ? -13.246 1.741 24.797 1.00 80.50 130 VAL A O 1
ATOM 1080 N N . PHE A 1 131 ? -11.038 2.151 24.808 1.00 78.00 131 PHE A N 1
ATOM 1081 C CA . PHE A 1 131 ? -10.913 2.075 26.263 1.00 78.00 131 PHE A CA 1
ATOM 1082 C C . PHE A 1 131 ? -11.696 3.193 26.963 1.00 78.00 131 PHE A C 1
ATOM 1084 O O . PHE A 1 131 ? -12.408 2.931 27.930 1.00 78.00 131 PHE A O 1
ATOM 1091 N N . ASN A 1 132 ? -11.617 4.422 26.450 1.00 78.44 132 ASN A N 1
ATOM 1092 C CA . ASN A 1 132 ? -12.340 5.564 27.006 1.00 78.44 132 ASN A CA 1
ATOM 1093 C C . ASN A 1 132 ? -13.858 5.361 26.950 1.00 78.44 132 ASN A C 1
ATOM 1095 O O . ASN A 1 132 ? -14.533 5.601 27.946 1.00 78.44 132 ASN A O 1
ATOM 1099 N N . ILE A 1 133 ? -14.390 4.885 25.820 1.00 74.25 133 ILE A N 1
ATOM 1100 C CA . ILE A 1 133 ? -15.821 4.584 25.663 1.00 74.25 133 ILE A CA 1
ATOM 1101 C C . ILE A 1 133 ? -16.244 3.515 26.674 1.00 74.25 133 ILE A C 1
ATOM 1103 O O . ILE A 1 133 ? -17.226 3.686 27.389 1.00 74.25 133 ILE A O 1
ATOM 1107 N N . LEU A 1 134 ? -15.453 2.449 26.802 1.00 69.06 134 LEU A N 1
ATOM 1108 C CA . LEU A 1 134 ? -15.733 1.347 27.719 1.00 69.06 134 LEU A CA 1
ATOM 1109 C C . LEU A 1 134 ? -15.790 1.802 29.190 1.00 69.06 134 LEU A C 1
ATOM 1111 O O . LEU A 1 134 ? -16.642 1.344 29.955 1.00 69.06 134 LEU A O 1
ATOM 1115 N N . VAL A 1 135 ? -14.902 2.723 29.577 1.00 74.88 135 VAL A N 1
ATOM 1116 C CA . VAL A 1 135 ? -14.858 3.308 30.924 1.00 74.88 135 VAL A CA 1
ATOM 1117 C C . VAL A 1 135 ? -16.018 4.285 31.155 1.00 74.88 135 VAL A C 1
ATOM 1119 O O . VAL A 1 135 ? -16.651 4.226 32.207 1.00 74.88 135 VAL A O 1
ATOM 1122 N N . HIS A 1 136 ? -16.323 5.156 30.187 1.00 70.19 136 HIS A N 1
ATOM 1123 C CA . HIS A 1 136 ? -17.329 6.214 30.338 1.00 70.19 136 HIS A CA 1
ATOM 1124 C C . HIS A 1 136 ? -18.779 5.734 30.224 1.00 70.19 136 HIS A C 1
ATOM 1126 O O . HIS A 1 136 ? -19.633 6.246 30.942 1.00 70.19 136 HIS A O 1
ATOM 1132 N N . THR A 1 137 ? -19.081 4.798 29.323 1.00 61.72 137 THR A N 1
ATOM 1133 C CA . THR A 1 137 ? -20.471 4.402 29.043 1.00 61.72 137 THR A CA 1
ATOM 1134 C C . THR A 1 137 ? -21.032 3.463 30.104 1.00 61.72 137 THR A C 1
ATOM 1136 O O . THR A 1 137 ? -22.224 3.509 30.392 1.00 61.72 137 THR A O 1
ATOM 1139 N N . THR A 1 138 ? -20.190 2.617 30.696 1.00 57.50 138 THR A N 1
ATOM 1140 C CA . THR A 1 138 ? -20.689 1.460 31.446 1.00 57.50 138 THR A CA 1
ATOM 1141 C C . THR A 1 138 ? -20.497 1.563 32.953 1.00 57.50 138 THR A C 1
ATOM 1143 O O . THR A 1 138 ? -21.304 0.999 33.684 1.00 57.50 138 THR A O 1
ATOM 1146 N N . GLY A 1 139 ? -19.441 2.221 33.456 1.00 63.66 139 GLY A N 1
ATOM 1147 C CA . GLY A 1 139 ? -19.075 2.219 34.890 1.00 63.66 139 GLY A CA 1
ATOM 1148 C C . GLY A 1 139 ? -18.739 0.827 35.476 1.00 63.66 139 GLY A C 1
ATOM 1149 O O . GLY A 1 139 ? -17.996 0.719 36.447 1.00 63.66 139 GLY A O 1
ATOM 1150 N N . GLN A 1 140 ? -19.228 -0.242 34.842 1.00 56.97 140 GLN A N 1
ATOM 1151 C CA . GLN A 1 140 ? -18.968 -1.659 35.027 1.00 56.97 140 GLN A CA 1
ATOM 1152 C C . GLN A 1 140 ? -18.854 -2.292 33.638 1.00 56.97 140 GLN A C 1
ATOM 1154 O O . GLN A 1 140 ? -19.834 -2.461 32.920 1.00 56.97 140 GLN A O 1
ATOM 1159 N N . VAL A 1 141 ? -17.630 -2.612 33.238 1.00 58.59 141 VAL A N 1
ATOM 1160 C CA . VAL A 1 141 ? -17.342 -3.201 31.930 1.00 58.59 141 VAL A CA 1
ATOM 1161 C C . VAL A 1 141 ? -17.780 -4.661 31.921 1.00 58.59 141 VAL A C 1
ATOM 1163 O O . VAL A 1 141 ? -17.222 -5.472 32.666 1.00 58.59 141 VAL A O 1
ATOM 1166 N N . THR A 1 142 ? -18.727 -5.035 31.060 1.00 70.56 142 THR A N 1
ATOM 1167 C CA . THR A 1 142 ? -19.069 -6.455 30.916 1.00 70.56 142 THR A CA 1
ATOM 1168 C C . THR A 1 142 ? -17.965 -7.191 30.147 1.00 70.56 142 THR A C 1
ATOM 1170 O O . THR A 1 142 ? -17.349 -6.658 29.218 1.00 70.56 142 THR A O 1
ATOM 1173 N N . ASN A 1 143 ? -17.713 -8.462 30.485 1.00 72.94 143 ASN A N 1
ATOM 1174 C CA . ASN A 1 143 ? -16.726 -9.286 29.765 1.00 72.94 143 ASN A CA 1
ATOM 1175 C C . ASN A 1 143 ? -17.023 -9.382 28.256 1.00 72.94 143 ASN A C 1
ATOM 1177 O O . ASN A 1 143 ? -16.099 -9.538 27.458 1.00 72.94 143 ASN A O 1
ATOM 1181 N N . LYS A 1 144 ? -18.296 -9.250 27.857 1.00 71.38 144 LYS A N 1
ATOM 1182 C CA . LYS A 1 144 ? -18.727 -9.284 26.453 1.00 71.38 144 LYS A CA 1
ATOM 1183 C C . LYS A 1 144 ? -18.259 -8.049 25.675 1.00 71.38 144 LYS A C 1
ATOM 1185 O O . LYS A 1 144 ? -17.710 -8.202 24.586 1.00 71.38 144 LYS A O 1
ATOM 1190 N N . GLU A 1 145 ? -18.406 -6.849 26.235 1.00 67.75 145 GLU A N 1
ATOM 1191 C CA . GLU A 1 145 ? -17.983 -5.596 25.585 1.00 67.75 145 GLU A CA 1
ATOM 1192 C C . GLU A 1 145 ? -16.461 -5.507 25.468 1.00 67.75 145 GLU A C 1
ATOM 1194 O O . GLU A 1 145 ? -15.933 -5.167 24.410 1.00 67.75 145 GLU A O 1
ATOM 1199 N N . ARG A 1 146 ? -15.742 -5.913 26.523 1.00 70.56 146 ARG A N 1
ATOM 1200 C CA . ARG A 1 146 ? -14.275 -5.983 26.501 1.00 70.56 146 ARG A CA 1
ATOM 1201 C C . ARG A 1 146 ? -13.764 -6.972 25.453 1.00 70.56 146 ARG A C 1
ATOM 1203 O O . ARG A 1 146 ? -12.751 -6.710 24.806 1.00 70.56 146 ARG A O 1
ATOM 1210 N N . HIS A 1 147 ? -14.455 -8.097 25.272 1.00 76.00 147 HIS A N 1
ATOM 1211 C CA . HIS A 1 147 ? -14.101 -9.070 24.244 1.00 76.00 147 HIS A CA 1
ATOM 1212 C C . HIS A 1 147 ? -14.323 -8.504 22.837 1.00 76.00 147 HIS A C 1
ATOM 1214 O O . HIS A 1 147 ? -13.401 -8.551 22.030 1.00 76.00 147 HIS A O 1
ATOM 1220 N N . ALA A 1 148 ? -15.477 -7.883 22.572 1.00 71.50 148 ALA A N 1
ATOM 1221 C CA . ALA A 1 148 ? -15.769 -7.258 21.279 1.00 71.50 148 ALA A CA 1
ATOM 1222 C C . ALA A 1 148 ? -14.756 -6.152 20.919 1.00 71.50 148 ALA A C 1
ATOM 1224 O O . ALA A 1 148 ? -14.210 -6.139 19.814 1.00 71.50 148 ALA A O 1
ATOM 1225 N N . ALA A 1 149 ? -14.443 -5.277 21.878 1.00 73.69 149 ALA A N 1
ATOM 1226 C CA . ALA A 1 149 ? -13.407 -4.252 21.768 1.00 73.69 149 ALA A CA 1
ATOM 1227 C C . ALA A 1 149 ? -12.032 -4.844 21.411 1.00 73.69 149 ALA A C 1
ATOM 1229 O O . ALA A 1 149 ? -11.399 -4.436 20.434 1.00 73.69 149 ALA A O 1
ATOM 1230 N N . ASN A 1 150 ? -11.591 -5.858 22.162 1.00 78.00 150 ASN A N 1
ATOM 1231 C CA . ASN A 1 150 ? -10.320 -6.532 21.907 1.00 78.00 150 ASN A CA 1
ATOM 1232 C C . ASN A 1 150 ? -10.297 -7.239 20.548 1.00 78.00 150 ASN A C 1
ATOM 1234 O O . ASN A 1 150 ? -9.262 -7.229 19.888 1.00 78.00 150 ASN A O 1
ATOM 1238 N N . SER A 1 151 ? -11.411 -7.819 20.098 1.00 78.06 151 SER A N 1
ATOM 1239 C CA . SER A 1 151 ? -11.500 -8.447 18.777 1.00 78.06 151 SER A CA 1
ATOM 1240 C C . SER A 1 151 ? -11.312 -7.434 17.646 1.00 78.06 151 SER A C 1
ATOM 1242 O O . SER A 1 151 ? -10.626 -7.742 16.671 1.00 78.06 151 SER A O 1
ATOM 1244 N N . ILE A 1 152 ? -11.866 -6.223 17.772 1.00 76.69 152 ILE A N 1
ATOM 1245 C CA . ILE A 1 152 ? -11.677 -5.148 16.785 1.00 76.69 152 ILE A CA 1
ATOM 1246 C C . ILE A 1 152 ? -10.206 -4.711 16.749 1.00 76.69 152 ILE A C 1
ATOM 1248 O O . ILE A 1 152 ? -9.608 -4.671 15.670 1.00 76.69 152 ILE A O 1
ATOM 1252 N N . CYS A 1 153 ? -9.601 -4.452 17.913 1.00 80.25 153 CYS A N 1
ATOM 1253 C CA . CYS A 1 153 ? -8.193 -4.060 18.004 1.00 80.25 153 CYS A CA 1
ATOM 1254 C C . CYS A 1 153 ? -7.262 -5.157 17.470 1.00 80.25 153 CYS A C 1
ATOM 1256 O O . CYS A 1 153 ? -6.388 -4.870 16.658 1.00 80.25 153 CYS A O 1
ATOM 1258 N N . LEU A 1 154 ? -7.478 -6.421 17.844 1.00 81.31 154 LEU A N 1
ATOM 1259 C CA . LEU A 1 154 ? -6.673 -7.550 17.369 1.00 81.31 154 LEU A CA 1
ATOM 1260 C C . LEU A 1 154 ? -6.730 -7.678 15.842 1.00 81.31 154 LEU A C 1
ATOM 1262 O O . LEU A 1 154 ? -5.703 -7.869 15.198 1.00 81.31 154 LEU A O 1
ATOM 1266 N N . LYS A 1 155 ? -7.914 -7.538 15.238 1.00 80.00 155 LYS A N 1
ATOM 1267 C CA . LYS A 1 155 ? -8.064 -7.599 13.776 1.00 80.00 155 LYS A CA 1
ATOM 1268 C C . LYS A 1 155 ? -7.338 -6.465 13.082 1.00 80.00 155 LYS A C 1
ATOM 1270 O O . LYS A 1 155 ? -6.651 -6.700 12.090 1.00 80.00 155 LYS A O 1
ATOM 1275 N N . PHE A 1 156 ? -7.476 -5.250 13.608 1.00 80.88 156 PHE A N 1
ATOM 1276 C CA . PHE A 1 156 ? -6.764 -4.111 13.058 1.00 80.88 156 PHE A CA 1
ATOM 1277 C C . PHE A 1 156 ? -5.245 -4.298 13.199 1.00 80.88 156 PHE A C 1
ATOM 1279 O O . PHE A 1 156 ? -4.514 -4.100 12.234 1.00 80.88 156 PHE A O 1
ATOM 1286 N N . LEU A 1 157 ? -4.774 -4.814 14.337 1.00 84.75 157 LEU A N 1
ATOM 1287 C CA . LEU A 1 157 ? -3.371 -5.165 14.553 1.00 84.75 157 LEU A CA 1
ATOM 1288 C C . LEU A 1 157 ? -2.874 -6.224 13.555 1.00 84.75 157 LEU 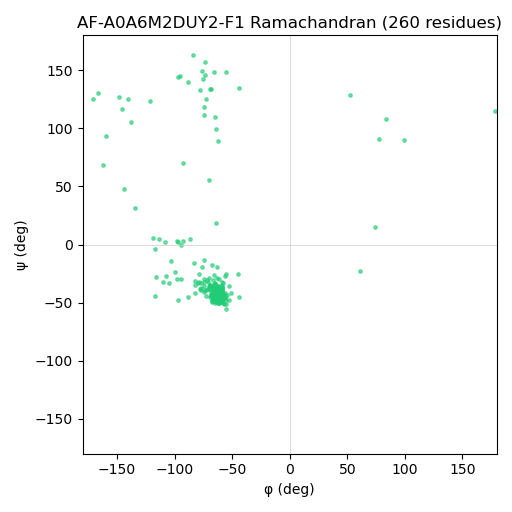A C 1
ATOM 1290 O O . LEU A 1 157 ? -1.797 -6.063 12.988 1.00 84.75 157 LEU A O 1
ATOM 1294 N N . ILE A 1 158 ? -3.658 -7.274 13.287 1.00 84.88 158 ILE A N 1
ATOM 1295 C CA . ILE A 1 158 ? -3.313 -8.308 12.298 1.00 84.88 158 ILE A CA 1
ATOM 1296 C C . ILE A 1 158 ? -3.211 -7.701 10.893 1.00 84.88 158 ILE A C 1
ATOM 1298 O O . ILE A 1 158 ? -2.251 -8.002 10.181 1.00 84.88 158 ILE A O 1
ATOM 1302 N N . MET A 1 159 ? -4.145 -6.825 10.497 1.00 83.31 159 MET A N 1
ATOM 1303 C CA . MET A 1 159 ? -4.057 -6.106 9.217 1.00 83.31 159 MET A CA 1
ATOM 1304 C C . MET A 1 159 ? -2.762 -5.299 9.120 1.00 83.31 159 MET A C 1
ATOM 1306 O O . MET A 1 159 ? -2.068 -5.377 8.108 1.00 83.31 159 MET A O 1
ATOM 1310 N N . LEU A 1 160 ? -2.408 -4.570 10.181 1.00 85.56 160 LEU A N 1
ATOM 1311 C CA . LEU A 1 160 ? -1.192 -3.763 10.227 1.00 85.56 160 LEU A CA 1
ATOM 1312 C C . LEU A 1 160 ? 0.071 -4.611 10.154 1.00 85.56 160 LEU A C 1
ATOM 1314 O O . LEU A 1 160 ? 0.919 -4.358 9.306 1.00 85.56 160 LEU A O 1
ATOM 1318 N N . ILE A 1 161 ? 0.187 -5.652 10.976 1.00 88.19 161 ILE A N 1
ATOM 1319 C CA . ILE A 1 161 ? 1.349 -6.549 10.957 1.00 88.19 161 ILE A CA 1
ATOM 1320 C C . ILE A 1 161 ? 1.523 -7.164 9.566 1.00 88.19 161 ILE A C 1
ATOM 1322 O O . ILE A 1 161 ? 2.623 -7.163 9.016 1.00 88.19 161 ILE A O 1
ATOM 1326 N N . SER A 1 162 ? 0.428 -7.628 8.964 1.00 87.12 162 SER A N 1
ATOM 1327 C CA . SER A 1 162 ? 0.445 -8.230 7.628 1.00 87.12 162 SER A CA 1
ATOM 1328 C C . SER A 1 162 ? 0.881 -7.227 6.565 1.00 87.12 162 SER A C 1
ATOM 1330 O O . SER A 1 162 ? 1.707 -7.552 5.713 1.00 87.12 162 SER A O 1
ATOM 1332 N N . PHE A 1 163 ? 0.376 -5.994 6.644 1.00 86.94 163 PHE A N 1
ATOM 1333 C CA . PHE A 1 163 ? 0.794 -4.897 5.780 1.00 86.94 163 PHE A CA 1
ATOM 1334 C C . PHE A 1 163 ? 2.304 -4.641 5.901 1.00 86.94 163 PHE A C 1
ATOM 1336 O O . PHE A 1 163 ? 3.006 -4.659 4.896 1.00 86.94 163 PHE A O 1
ATOM 1343 N N . TYR A 1 164 ? 2.836 -4.513 7.114 1.00 89.44 164 TYR A N 1
ATOM 1344 C CA . TYR A 1 164 ? 4.266 -4.283 7.327 1.00 89.44 164 TYR A CA 1
ATOM 1345 C C . TYR A 1 164 ? 5.144 -5.424 6.806 1.00 89.44 164 TYR A C 1
ATOM 1347 O O . TYR A 1 164 ? 6.073 -5.175 6.037 1.00 89.44 164 TYR A O 1
ATOM 1355 N N . ILE A 1 165 ? 4.835 -6.670 7.175 1.00 89.31 165 ILE A N 1
ATOM 1356 C CA . ILE A 1 165 ? 5.608 -7.847 6.752 1.00 89.31 165 ILE A CA 1
ATOM 1357 C C . ILE A 1 165 ? 5.657 -7.942 5.223 1.00 89.31 165 ILE A C 1
ATOM 1359 O O . ILE A 1 165 ? 6.714 -8.211 4.654 1.00 89.31 165 ILE A O 1
ATOM 1363 N N . CYS A 1 166 ? 4.536 -7.673 4.549 1.00 88.50 166 CYS A N 1
ATOM 1364 C CA . CYS A 1 166 ? 4.470 -7.792 3.097 1.00 88.50 166 CYS A CA 1
ATOM 1365 C C . CYS A 1 166 ? 5.196 -6.655 2.359 1.00 88.50 166 CYS A C 1
ATOM 1367 O O . CYS A 1 166 ? 5.684 -6.854 1.248 1.00 88.50 166 CYS A O 1
ATOM 1369 N N . TRP A 1 167 ? 5.264 -5.461 2.952 1.00 88.88 167 TRP A N 1
ATOM 1370 C CA . TRP A 1 167 ? 5.756 -4.261 2.272 1.00 88.88 167 TRP A CA 1
ATOM 1371 C C . TRP A 1 167 ? 7.201 -3.890 2.582 1.00 88.88 167 TRP A C 1
ATOM 1373 O O . TRP A 1 167 ? 7.853 -3.277 1.736 1.00 88.88 167 TRP A O 1
ATOM 1383 N N . ILE A 1 168 ? 7.737 -4.320 3.725 1.00 90.00 168 ILE A N 1
ATOM 1384 C CA . ILE A 1 168 ? 9.138 -4.081 4.093 1.00 90.00 168 ILE A CA 1
ATOM 1385 C C . ILE A 1 168 ? 10.122 -4.537 2.993 1.00 90.00 168 ILE A C 1
ATOM 1387 O O . ILE A 1 168 ? 10.972 -3.729 2.614 1.00 90.00 168 ILE A O 1
ATOM 1391 N N . PRO A 1 169 ? 10.017 -5.750 2.406 1.00 90.38 169 PRO A N 1
ATOM 1392 C CA . PRO A 1 169 ? 10.943 -6.173 1.350 1.00 90.38 169 PRO A CA 1
ATOM 1393 C C . PRO A 1 169 ? 10.882 -5.291 0.098 1.00 90.38 169 PRO A C 1
ATOM 1395 O O . PRO A 1 169 ? 11.916 -5.003 -0.498 1.00 90.38 169 PRO A O 1
ATOM 1398 N N . ASN A 1 170 ? 9.684 -4.824 -0.275 1.00 89.31 170 ASN A N 1
ATOM 1399 C CA . ASN A 1 170 ? 9.491 -3.926 -1.415 1.00 89.31 170 ASN A CA 1
ATOM 1400 C C . ASN A 1 170 ? 10.129 -2.549 -1.157 1.00 89.31 170 ASN A C 1
ATOM 1402 O O . ASN A 1 170 ? 10.739 -1.976 -2.059 1.00 89.31 170 ASN A O 1
ATOM 1406 N N . LEU A 1 171 ? 10.039 -2.036 0.076 1.00 89.81 171 LEU A N 1
ATOM 1407 C CA . LEU A 1 171 ? 10.668 -0.771 0.459 1.00 89.81 171 LEU A CA 1
ATOM 1408 C C . LEU A 1 171 ? 12.198 -0.877 0.463 1.00 89.81 171 LEU A C 1
ATOM 1410 O O . LEU A 1 171 ? 12.873 0.002 -0.068 1.00 89.81 171 LEU A O 1
ATOM 1414 N N . PHE A 1 172 ? 12.740 -1.975 0.999 1.00 90.25 172 PHE A N 1
ATOM 1415 C CA . PHE A 1 172 ? 14.175 -2.249 0.927 1.00 90.25 172 PHE A CA 1
ATOM 1416 C C . PHE A 1 172 ? 14.654 -2.380 -0.517 1.00 90.25 172 PHE A C 1
ATOM 1418 O O . PHE A 1 172 ? 15.678 -1.800 -0.853 1.00 90.25 172 PHE A O 1
ATOM 1425 N N . ASN A 1 173 ? 13.911 -3.066 -1.391 1.00 89.19 173 ASN A N 1
ATOM 1426 C CA . ASN A 1 173 ? 14.251 -3.137 -2.812 1.00 89.19 173 ASN A CA 1
ATOM 1427 C C . ASN A 1 173 ? 14.346 -1.741 -3.449 1.00 89.19 173 ASN A C 1
ATOM 1429 O O . ASN A 1 173 ? 15.308 -1.454 -4.154 1.00 89.19 173 ASN A O 1
ATOM 1433 N N . GLY A 1 174 ? 13.374 -0.869 -3.171 1.00 85.38 174 GLY A N 1
ATOM 1434 C CA . GLY A 1 174 ? 13.391 0.513 -3.646 1.00 85.38 174 GLY A CA 1
ATOM 1435 C C . GLY A 1 174 ? 14.583 1.315 -3.148 1.00 85.38 174 GLY A C 1
ATOM 1436 O O . GLY A 1 174 ? 15.221 2.019 -3.926 1.00 85.38 174 GLY A O 1
ATOM 1437 N N . LEU A 1 175 ? 14.900 1.177 -1.860 1.00 87.31 175 LEU A N 1
ATOM 1438 C CA . LEU A 1 175 ? 16.049 1.832 -1.248 1.00 87.31 175 LEU A CA 1
ATOM 1439 C C . LEU A 1 175 ? 17.368 1.337 -1.847 1.00 87.31 175 LEU A C 1
ATOM 1441 O O . LEU A 1 175 ? 18.241 2.151 -2.111 1.00 87.31 175 LEU A O 1
ATOM 1445 N N . LEU A 1 176 ? 17.514 0.031 -2.084 1.00 87.44 176 LEU A N 1
ATOM 1446 C CA . LEU A 1 176 ? 18.732 -0.515 -2.681 1.00 87.44 176 LEU A CA 1
ATOM 1447 C C . LEU A 1 176 ? 18.944 -0.016 -4.102 1.00 87.44 176 LEU A C 1
ATOM 1449 O O . LEU A 1 176 ? 20.042 0.418 -4.399 1.00 87.44 176 LEU A O 1
ATOM 1453 N N . ILE A 1 177 ? 17.901 -0.002 -4.937 1.00 83.50 177 ILE A N 1
ATOM 1454 C CA . ILE A 1 177 ? 17.995 0.549 -6.299 1.00 83.50 177 ILE A CA 1
ATOM 1455 C C . ILE A 1 177 ? 18.410 2.024 -6.259 1.00 83.50 177 ILE A C 1
ATOM 1457 O O . ILE A 1 177 ? 19.203 2.464 -7.079 1.00 83.50 177 ILE A O 1
ATOM 1461 N N . TRP A 1 178 ? 17.893 2.789 -5.295 1.00 82.50 178 TRP A N 1
ATOM 1462 C CA . TRP A 1 178 ? 18.280 4.187 -5.124 1.00 82.50 178 TRP A CA 1
ATOM 1463 C C . TRP A 1 178 ? 19.724 4.350 -4.619 1.00 82.50 178 TRP A C 1
ATOM 1465 O O . TRP A 1 178 ? 20.405 5.290 -5.015 1.00 82.50 178 TRP A O 1
ATOM 1475 N N . LEU A 1 179 ? 20.200 3.441 -3.763 1.00 84.38 179 LEU A N 1
ATOM 1476 C CA . LEU A 1 179 ? 21.568 3.442 -3.238 1.00 84.38 179 LEU A CA 1
ATOM 1477 C C . LEU A 1 179 ? 22.604 2.883 -4.219 1.00 84.38 179 LEU A C 1
ATOM 1479 O O . LEU A 1 179 ? 23.766 3.260 -4.105 1.00 84.38 179 LEU A O 1
ATOM 1483 N N . ASP A 1 180 ? 22.207 2.025 -5.160 1.00 83.12 180 ASP A N 1
ATOM 1484 C CA . ASP A 1 180 ? 23.086 1.426 -6.178 1.00 83.12 180 ASP A CA 1
ATOM 1485 C C . ASP A 1 180 ? 23.783 2.495 -7.028 1.00 83.12 180 ASP A C 1
ATOM 1487 O O . ASP A 1 180 ? 24.945 2.345 -7.392 1.00 83.12 180 ASP A O 1
ATOM 1491 N N . ASP A 1 181 ? 23.102 3.625 -7.257 1.00 76.06 181 ASP A N 1
ATOM 1492 C CA . ASP A 1 181 ? 23.658 4.799 -7.941 1.00 76.06 181 ASP A CA 1
ATOM 1493 C C . ASP A 1 181 ? 24.844 5.435 -7.174 1.00 76.06 181 ASP A C 1
ATOM 1495 O O . ASP A 1 181 ? 25.624 6.190 -7.756 1.00 76.06 181 ASP A O 1
ATOM 1499 N N . TYR A 1 182 ? 24.989 5.158 -5.871 1.00 80.81 182 TYR A N 1
ATOM 1500 C CA . TYR A 1 182 ? 26.002 5.757 -4.988 1.00 80.81 182 TYR A CA 1
ATOM 1501 C C . TYR A 1 182 ? 27.006 4.746 -4.420 1.00 80.81 182 TYR A C 1
ATOM 1503 O O . TYR A 1 182 ? 28.127 5.125 -4.076 1.00 80.81 182 TYR A O 1
ATOM 1511 N N . VAL A 1 183 ? 26.606 3.482 -4.263 1.00 84.88 183 VAL A N 1
ATOM 1512 C CA . VAL A 1 183 ? 27.399 2.424 -3.629 1.00 84.88 183 VAL A CA 1
ATOM 1513 C C . VAL A 1 183 ? 27.200 1.123 -4.396 1.00 84.88 183 VAL A C 1
ATOM 1515 O O . VAL A 1 183 ? 26.078 0.644 -4.517 1.00 84.88 183 VAL A O 1
ATOM 1518 N N . GLU A 1 184 ? 28.294 0.501 -4.838 1.00 85.50 184 GLU A N 1
ATOM 1519 C CA . GLU A 1 184 ? 28.239 -0.823 -5.462 1.00 85.50 184 GLU A CA 1
ATOM 1520 C C . GLU A 1 184 ? 27.772 -1.878 -4.445 1.00 85.50 184 GLU A C 1
ATOM 1522 O O . GLU A 1 184 ? 28.485 -2.232 -3.499 1.00 85.50 184 GLU A O 1
ATOM 1527 N N . LEU A 1 185 ? 26.550 -2.382 -4.626 1.00 86.06 185 LEU A N 1
ATOM 1528 C CA . LEU A 1 185 ? 25.933 -3.359 -3.733 1.00 86.06 185 LEU A CA 1
ATOM 1529 C C . LEU A 1 185 ? 26.098 -4.795 -4.261 1.00 86.06 185 LEU A C 1
ATOM 1531 O O . LEU A 1 185 ? 26.010 -5.053 -5.463 1.00 86.06 185 LEU A O 1
ATOM 1535 N N . PRO A 1 186 ? 26.288 -5.793 -3.377 1.00 89.50 186 PRO A N 1
ATOM 1536 C CA . PRO A 1 186 ? 26.471 -7.172 -3.806 1.00 89.50 186 PRO A CA 1
ATOM 1537 C C . PRO A 1 186 ? 25.178 -7.763 -4.388 1.00 89.50 186 PRO A C 1
ATOM 1539 O O . PRO A 1 186 ? 24.121 -7.745 -3.756 1.00 89.50 186 PRO A O 1
ATOM 1542 N N . ILE A 1 187 ? 25.290 -8.437 -5.538 1.00 87.69 187 ILE A N 1
ATOM 1543 C CA . ILE A 1 187 ? 24.169 -9.101 -6.238 1.00 87.69 187 ILE A CA 1
ATOM 1544 C C . ILE A 1 187 ? 23.400 -10.117 -5.369 1.00 87.69 187 ILE A C 1
ATOM 1546 O O . ILE A 1 187 ? 22.225 -10.409 -5.603 1.00 87.69 187 ILE A O 1
ATOM 1550 N N . LEU A 1 188 ? 24.056 -10.677 -4.346 1.00 90.75 188 LEU A N 1
ATOM 1551 C CA . LEU A 1 188 ? 23.431 -11.587 -3.386 1.00 90.75 188 LEU A CA 1
ATOM 1552 C C . LEU A 1 188 ? 22.276 -10.915 -2.627 1.00 90.75 188 LEU A C 1
ATOM 1554 O O . LEU A 1 188 ? 21.258 -11.564 -2.391 1.00 90.75 188 LEU A O 1
ATOM 1558 N N . LEU A 1 189 ? 22.408 -9.627 -2.301 1.00 89.31 189 LEU A N 1
ATOM 1559 C CA . LEU A 1 189 ? 21.409 -8.873 -1.550 1.00 89.31 189 LEU A CA 1
ATOM 1560 C C . LEU A 1 189 ? 20.115 -8.700 -2.359 1.00 89.31 189 LEU A C 1
ATOM 1562 O O . LEU A 1 189 ? 19.032 -9.018 -1.862 1.00 89.31 189 LEU A O 1
ATOM 1566 N N . TYR A 1 190 ? 20.238 -8.310 -3.633 1.00 88.44 190 TYR A N 1
ATOM 1567 C CA . TYR A 1 190 ? 19.111 -8.229 -4.567 1.00 88.44 190 TYR A CA 1
ATOM 1568 C C . TYR A 1 190 ? 18.382 -9.566 -4.686 1.00 88.44 190 TYR A C 1
ATOM 1570 O O . TYR A 1 190 ? 17.160 -9.625 -4.576 1.00 88.44 190 TYR A O 1
ATOM 1578 N N . ARG A 1 191 ? 19.128 -10.667 -4.824 1.00 88.94 191 ARG A N 1
ATOM 1579 C CA . ARG A 1 191 ? 18.550 -12.011 -4.953 1.00 88.94 191 ARG A CA 1
ATOM 1580 C C . ARG A 1 191 ? 17.710 -12.410 -3.738 1.00 88.94 191 ARG A C 1
ATOM 1582 O O . ARG A 1 191 ? 16.602 -12.912 -3.922 1.00 88.94 191 ARG A O 1
ATOM 1589 N N . ILE A 1 192 ? 18.213 -12.167 -2.524 1.00 92.69 192 ILE A N 1
ATOM 1590 C CA . ILE A 1 192 ? 17.489 -12.458 -1.274 1.00 92.69 192 ILE A CA 1
ATOM 1591 C C . ILE A 1 192 ? 16.191 -11.648 -1.221 1.00 92.69 192 ILE A C 1
ATOM 1593 O O . ILE A 1 192 ? 15.116 -12.212 -1.018 1.00 92.69 192 ILE A O 1
ATOM 1597 N N . ILE A 1 193 ? 16.268 -10.339 -1.464 1.00 91.81 193 ILE A N 1
ATOM 1598 C CA . ILE A 1 193 ? 15.100 -9.453 -1.400 1.00 91.81 193 ILE A CA 1
ATOM 1599 C C . ILE A 1 193 ? 14.069 -9.801 -2.472 1.00 91.81 193 ILE A C 1
ATOM 1601 O O . ILE A 1 193 ? 12.874 -9.819 -2.184 1.00 91.81 193 ILE A O 1
ATOM 1605 N N . TRP A 1 194 ? 14.501 -10.151 -3.683 1.00 90.00 194 TRP A N 1
ATOM 1606 C CA . TRP A 1 194 ? 13.602 -10.587 -4.751 1.00 90.00 194 TRP A CA 1
ATOM 1607 C C . TRP A 1 194 ? 12.881 -11.891 -4.405 1.00 90.00 194 TRP A C 1
ATOM 1609 O O . TRP A 1 194 ? 11.689 -12.011 -4.686 1.00 90.00 194 TRP A O 1
ATOM 1619 N N . HIS A 1 195 ? 13.556 -12.840 -3.747 1.00 89.06 195 HIS A N 1
ATOM 1620 C CA . HIS A 1 195 ? 12.904 -14.058 -3.250 1.00 89.06 195 HIS A CA 1
ATOM 1621 C C . HIS A 1 195 ? 11.880 -13.733 -2.157 1.00 89.06 195 HIS A C 1
ATOM 1623 O O . HIS A 1 195 ? 10.757 -14.233 -2.204 1.00 89.06 195 HIS A O 1
ATOM 1629 N N . CYS A 1 196 ? 12.216 -12.837 -1.224 1.00 90.75 196 CYS A N 1
ATOM 1630 C CA . CYS A 1 196 ? 11.266 -12.360 -0.221 1.00 90.75 196 CYS A CA 1
ATOM 1631 C C . CYS A 1 196 ? 10.040 -11.699 -0.870 1.00 90.75 196 CYS A C 1
ATOM 1633 O O . CYS A 1 196 ? 8.914 -12.062 -0.541 1.00 90.75 196 CYS A O 1
ATOM 1635 N N . MET A 1 197 ? 10.229 -10.784 -1.828 1.00 88.69 197 MET A N 1
ATOM 1636 C CA . MET A 1 197 ? 9.124 -10.137 -2.548 1.00 88.69 197 MET A CA 1
ATOM 1637 C C . MET A 1 197 ? 8.257 -11.151 -3.296 1.00 88.69 197 MET A C 1
ATOM 1639 O O . MET A 1 197 ? 7.035 -11.057 -3.235 1.00 88.69 197 MET A O 1
ATOM 1643 N N . ALA A 1 198 ? 8.859 -12.150 -3.948 1.00 85.12 198 ALA A N 1
ATOM 1644 C CA . ALA A 1 198 ? 8.123 -13.182 -4.678 1.00 85.12 198 ALA A CA 1
ATOM 1645 C C . ALA A 1 198 ? 7.150 -13.973 -3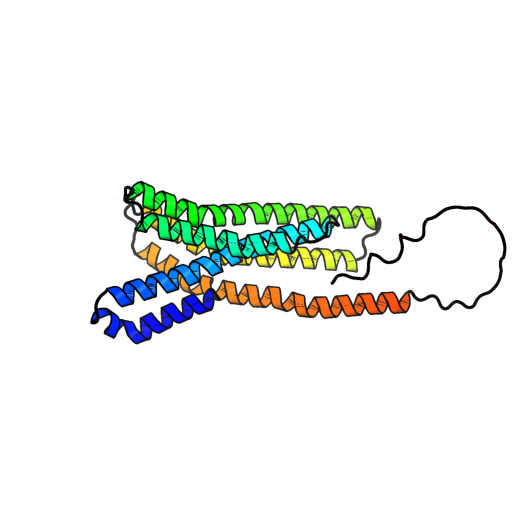.785 1.00 85.12 198 ALA A C 1
ATOM 1647 O O . ALA A 1 198 ? 6.086 -14.372 -4.254 1.00 85.12 198 ALA A O 1
ATOM 1648 N N . VAL A 1 199 ? 7.478 -14.162 -2.502 1.00 87.38 199 VAL A N 1
ATOM 1649 C CA . VAL A 1 199 ? 6.611 -14.850 -1.530 1.00 87.38 199 VAL A CA 1
ATOM 1650 C C . VAL A 1 199 ? 5.642 -13.879 -0.851 1.00 87.38 199 VAL A C 1
ATOM 1652 O O . VAL A 1 199 ? 4.451 -14.169 -0.724 1.00 87.38 199 VAL A O 1
ATOM 1655 N N . MET A 1 200 ? 6.130 -12.713 -0.426 1.00 87.06 200 MET A N 1
ATOM 1656 C CA . MET A 1 200 ? 5.348 -11.741 0.344 1.00 87.06 200 MET A CA 1
ATOM 1657 C C . MET A 1 200 ? 4.235 -11.080 -0.481 1.00 87.06 200 MET A C 1
ATOM 1659 O O . MET A 1 200 ? 3.142 -10.836 0.030 1.00 87.06 200 MET A O 1
ATOM 1663 N N . ASN A 1 201 ? 4.471 -10.847 -1.773 1.00 84.69 201 ASN A N 1
ATOM 1664 C CA . ASN A 1 201 ? 3.527 -10.171 -2.664 1.00 84.69 201 ASN A CA 1
ATOM 1665 C C . ASN A 1 201 ? 2.222 -10.969 -2.891 1.00 84.69 201 ASN A C 1
ATOM 1667 O O . ASN A 1 201 ? 1.142 -10.376 -2.800 1.00 84.69 201 ASN A O 1
ATOM 1671 N N . PRO A 1 202 ? 2.259 -12.296 -3.133 1.00 82.75 202 PRO A N 1
ATOM 1672 C CA . PRO A 1 202 ? 1.068 -13.149 -3.101 1.00 82.75 202 PRO A CA 1
ATOM 1673 C C . PRO A 1 202 ? 0.486 -13.362 -1.699 1.00 82.75 202 PRO A C 1
ATOM 1675 O O . PRO A 1 202 ? -0.739 -13.400 -1.547 1.00 82.75 202 PRO A O 1
ATOM 1678 N N . LEU A 1 203 ? 1.340 -13.488 -0.675 1.00 83.38 203 LEU A N 1
ATOM 1679 C CA . LEU A 1 203 ? 0.905 -13.700 0.711 1.00 83.38 203 LEU A CA 1
ATOM 1680 C C . LEU A 1 203 ? 0.025 -12.550 1.214 1.00 83.38 203 LEU A C 1
ATOM 1682 O O . LEU A 1 203 ? -0.978 -12.791 1.885 1.00 83.38 203 LEU A O 1
ATOM 1686 N N . GLN A 1 204 ? 0.335 -11.318 0.815 1.00 82.25 204 GLN A N 1
ATOM 1687 C CA . GLN A 1 204 ? -0.482 -10.144 1.105 1.00 82.25 204 GLN A CA 1
ATOM 1688 C C . GLN A 1 204 ? -1.940 -10.317 0.654 1.00 82.25 204 GLN A C 1
ATOM 1690 O O . GLN A 1 204 ? -2.868 -9.992 1.393 1.00 82.25 204 GLN A O 1
ATOM 1695 N N . ALA A 1 205 ? -2.161 -10.858 -0.548 1.00 79.94 205 ALA A N 1
ATOM 1696 C CA . ALA A 1 205 ? -3.505 -11.091 -1.067 1.00 79.94 205 ALA A CA 1
ATOM 1697 C C . ALA A 1 205 ? -4.230 -12.200 -0.291 1.00 79.94 205 ALA A C 1
ATOM 1699 O O . ALA A 1 205 ? -5.424 -12.070 -0.019 1.00 79.94 205 ALA A O 1
ATOM 1700 N N . ALA A 1 206 ? -3.509 -13.254 0.102 1.00 80.75 206 ALA A N 1
ATOM 1701 C CA . ALA A 1 206 ? -4.060 -14.340 0.907 1.00 80.75 206 ALA A CA 1
ATOM 1702 C C . ALA A 1 206 ? -4.475 -13.854 2.302 1.00 80.75 206 ALA A C 1
ATOM 1704 O O . ALA A 1 206 ? -5.602 -14.108 2.730 1.00 80.75 206 ALA A O 1
ATOM 1705 N N . ILE A 1 207 ? -3.609 -13.100 2.987 1.00 78.38 207 ILE A N 1
ATOM 1706 C CA . ILE A 1 207 ? -3.915 -12.582 4.322 1.00 78.38 207 ILE A CA 1
ATOM 1707 C C . ILE A 1 207 ? -5.058 -11.568 4.255 1.00 78.38 207 ILE A C 1
ATOM 1709 O O . ILE A 1 207 ? -6.012 -11.685 5.022 1.00 78.38 207 ILE A O 1
ATOM 1713 N N . ASN A 1 208 ? -5.038 -10.643 3.290 1.00 74.69 208 ASN A N 1
ATOM 1714 C CA . ASN A 1 208 ? -6.155 -9.720 3.084 1.00 74.69 208 ASN A CA 1
ATOM 1715 C C . ASN A 1 208 ? -7.472 -10.484 2.867 1.00 74.69 208 ASN A C 1
ATOM 1717 O O . ASN A 1 208 ? -8.476 -10.162 3.498 1.00 74.69 208 ASN A O 1
ATOM 1721 N N . ALA A 1 209 ? -7.483 -11.539 2.047 1.00 76.81 209 ALA A N 1
ATOM 1722 C CA . ALA A 1 209 ? -8.683 -12.346 1.832 1.00 76.81 209 ALA A CA 1
ATOM 1723 C C . ALA A 1 209 ? -9.188 -13.018 3.121 1.00 76.81 209 ALA A C 1
ATOM 1725 O O . ALA A 1 209 ? -10.392 -13.009 3.377 1.00 76.81 209 ALA A O 1
ATOM 1726 N N . VAL A 1 210 ? -8.294 -13.567 3.950 1.00 74.56 210 VAL A N 1
ATOM 1727 C CA . VAL A 1 210 ? -8.660 -14.191 5.234 1.00 74.56 210 VAL A CA 1
ATOM 1728 C C . VAL A 1 210 ? -9.258 -13.163 6.190 1.00 74.56 210 VAL A C 1
ATOM 1730 O O . VAL A 1 210 ? -10.338 -13.385 6.742 1.00 74.56 210 VAL A O 1
ATOM 1733 N N . VAL A 1 211 ? -8.590 -12.021 6.347 1.00 68.81 211 VAL A N 1
ATOM 1734 C CA . VAL A 1 211 ? -8.998 -10.996 7.307 1.00 68.81 211 VAL A CA 1
ATOM 1735 C C . VAL A 1 211 ? -10.327 -10.346 6.899 1.00 68.81 211 VAL A C 1
ATOM 1737 O O . VAL A 1 211 ? -11.210 -10.170 7.739 1.00 68.81 211 VAL A O 1
ATOM 1740 N N . TYR A 1 212 ? -10.525 -10.041 5.611 1.00 64.75 212 TYR A N 1
ATOM 1741 C CA . TYR A 1 212 ? -11.775 -9.431 5.143 1.00 64.75 212 TYR A CA 1
ATOM 1742 C C . TYR A 1 212 ? -12.948 -10.425 5.091 1.00 64.75 212 TYR A C 1
ATOM 1744 O O . TYR A 1 212 ? -14.085 -10.040 5.373 1.00 64.75 212 TYR A O 1
ATOM 1752 N N . ARG A 1 213 ? -12.708 -11.715 4.805 1.00 62.16 213 ARG A N 1
ATOM 1753 C CA . ARG A 1 213 ? -13.766 -12.744 4.779 1.00 62.16 213 ARG A CA 1
ATOM 1754 C C . ARG A 1 213 ? -14.388 -12.986 6.157 1.00 62.16 213 ARG A C 1
ATOM 1756 O O . ARG A 1 213 ? -15.593 -13.221 6.238 1.00 62.16 213 ARG A O 1
ATOM 1763 N N . GLN A 1 214 ? -13.610 -12.873 7.235 1.00 56.50 214 GLN A N 1
ATOM 1764 C CA . GLN A 1 214 ? -14.124 -13.018 8.605 1.00 56.50 214 GLN A CA 1
ATOM 1765 C C . GLN A 1 214 ? -15.164 -11.940 8.969 1.00 56.50 214 GLN A C 1
ATOM 1767 O O . GLN A 1 214 ? -16.095 -12.218 9.720 1.00 56.50 214 GLN A O 1
ATOM 1772 N N . ARG A 1 215 ? -15.090 -10.740 8.373 1.00 50.69 215 ARG A N 1
ATOM 1773 C CA . ARG A 1 215 ? -16.049 -9.646 8.620 1.00 50.69 215 ARG A CA 1
ATOM 1774 C C . ARG A 1 215 ? -17.444 -9.915 8.043 1.00 50.69 215 ARG A C 1
ATOM 1776 O O . ARG A 1 215 ? -18.437 -9.561 8.666 1.00 50.69 215 ARG A O 1
ATOM 1783 N N . SER A 1 216 ? -17.543 -10.566 6.882 1.00 45.94 216 SER A N 1
ATOM 1784 C CA . SER A 1 216 ? -18.846 -10.884 6.270 1.00 45.94 216 SER A CA 1
ATOM 1785 C C . SER A 1 216 ? -19.633 -11.921 7.084 1.00 45.94 216 SER A C 1
ATOM 1787 O O . SER A 1 216 ? -20.851 -11.809 7.220 1.00 45.94 216 SER A O 1
ATOM 1789 N N . ALA A 1 217 ? -18.936 -12.894 7.679 1.00 41.59 217 ALA A N 1
ATOM 1790 C CA . ALA A 1 217 ? -19.548 -13.894 8.551 1.00 41.59 217 ALA A CA 1
ATOM 1791 C C . ALA A 1 217 ? -20.041 -13.288 9.877 1.00 41.59 217 ALA A C 1
ATOM 1793 O O . ALA A 1 217 ? -21.100 -13.661 10.373 1.00 41.59 217 ALA A O 1
ATOM 1794 N N . GLU A 1 218 ? -19.314 -12.314 10.424 1.00 49.88 218 GLU A N 1
ATOM 1795 C CA . GLU A 1 218 ? -19.678 -11.665 11.684 1.00 49.88 218 GLU A CA 1
ATOM 1796 C C . GLU A 1 218 ? -20.724 -10.565 11.538 1.00 49.88 218 GLU A C 1
ATOM 1798 O O . GLU A 1 218 ? -21.549 -10.432 12.432 1.00 49.88 218 GLU A O 1
ATOM 1803 N N . ASN A 1 219 ? -20.778 -9.834 10.418 1.00 47.00 219 ASN A N 1
ATOM 1804 C CA . ASN A 1 219 ? -21.899 -8.924 10.151 1.00 47.00 219 ASN A CA 1
ATOM 1805 C C . ASN A 1 219 ? -23.233 -9.688 10.129 1.00 47.00 219 ASN A C 1
ATOM 1807 O O . ASN A 1 219 ? -24.219 -9.198 10.667 1.00 47.00 219 ASN A O 1
ATOM 1811 N N . LYS A 1 220 ? -23.253 -10.923 9.601 1.00 36.03 220 LYS A N 1
ATOM 1812 C CA . LYS A 1 220 ? -24.421 -11.817 9.700 1.00 36.03 220 LYS A CA 1
ATOM 1813 C C . LYS A 1 220 ? -24.757 -12.198 11.144 1.00 36.03 220 LYS A C 1
ATOM 1815 O O . LYS A 1 220 ? -25.931 -12.295 11.480 1.00 36.03 220 LYS A O 1
ATOM 1820 N N . LEU A 1 221 ? -23.748 -12.401 11.991 1.00 36.25 221 LEU A N 1
ATOM 1821 C CA . LEU A 1 221 ? -23.931 -12.788 13.393 1.00 36.25 221 LEU A CA 1
ATOM 1822 C C . LEU A 1 221 ? -24.358 -11.600 14.278 1.00 36.25 221 LEU A C 1
ATOM 1824 O O . LEU A 1 221 ? -25.197 -11.750 15.162 1.00 36.25 221 LEU A O 1
ATOM 1828 N N . MET A 1 222 ? -23.811 -10.410 14.017 1.00 35.00 222 MET A N 1
ATOM 1829 C CA . MET A 1 222 ? -24.150 -9.160 14.700 1.00 35.00 222 MET A CA 1
ATOM 1830 C C . MET A 1 222 ? -25.565 -8.701 14.323 1.00 35.00 222 MET A C 1
ATOM 1832 O O . MET A 1 222 ? -26.324 -8.322 15.209 1.00 35.00 222 MET A O 1
ATOM 1836 N N . PHE A 1 223 ? -25.958 -8.851 13.049 1.00 30.89 223 PHE A N 1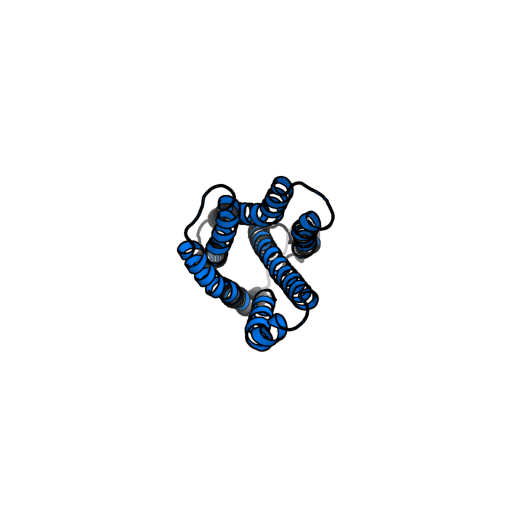
ATOM 1837 C CA . PHE A 1 223 ? -27.339 -8.651 12.597 1.00 30.89 223 PHE A CA 1
ATOM 1838 C C . PHE A 1 223 ? -28.312 -9.561 13.363 1.00 30.89 223 PHE A C 1
ATOM 1840 O O . PHE A 1 223 ? -29.309 -9.078 13.884 1.00 30.89 223 PHE A O 1
ATOM 1847 N N . PHE A 1 224 ? -27.965 -10.840 13.547 1.00 30.16 224 PHE A N 1
ATOM 1848 C CA . PHE A 1 224 ? -28.782 -11.807 14.296 1.00 30.16 224 PHE A CA 1
ATOM 1849 C C . PHE A 1 224 ? -28.925 -11.472 15.795 1.00 30.16 224 PHE A C 1
ATOM 1851 O O . PHE A 1 224 ? -29.954 -11.732 16.416 1.00 30.16 224 PHE A O 1
ATOM 1858 N N . CYS A 1 225 ? -27.888 -10.888 16.398 1.00 32.78 225 CYS A N 1
ATOM 1859 C CA . CYS A 1 225 ? -27.882 -10.521 17.817 1.00 32.78 225 CYS A CA 1
ATOM 1860 C C . CYS A 1 225 ? -28.641 -9.204 18.072 1.00 32.78 225 CYS A C 1
ATOM 1862 O O . CYS A 1 225 ? -29.302 -9.050 19.099 1.00 32.78 225 CYS A O 1
ATOM 1864 N N . CYS A 1 226 ? -28.596 -8.267 17.118 1.00 38.62 226 CYS A N 1
ATOM 1865 C CA . CYS A 1 226 ? -29.404 -7.048 17.145 1.00 38.62 226 CYS A CA 1
ATOM 1866 C C . CYS A 1 226 ? -30.891 -7.333 16.889 1.00 38.62 226 CYS A C 1
ATOM 1868 O O . CYS A 1 226 ? -31.722 -6.744 17.574 1.00 38.62 226 CYS A O 1
ATOM 1870 N N . THR A 1 227 ? -31.237 -8.265 15.991 1.00 39.38 227 THR A N 1
ATOM 1871 C CA . THR A 1 227 ? -32.634 -8.708 15.822 1.00 39.38 227 THR A CA 1
ATOM 1872 C C . THR A 1 227 ? -33.145 -9.419 17.071 1.00 39.38 227 THR A C 1
ATOM 1874 O O . THR A 1 227 ? -34.233 -9.108 17.534 1.00 39.38 227 THR A O 1
ATOM 1877 N N . SER A 1 228 ? -32.329 -10.281 17.688 1.00 35.12 228 SER A N 1
ATOM 1878 C CA . SER A 1 228 ? -32.688 -10.964 18.939 1.00 35.12 228 SER A CA 1
ATOM 1879 C C . SER A 1 228 ? -32.928 -9.989 20.099 1.00 35.12 228 SER A C 1
ATOM 1881 O O . SER A 1 228 ? -33.891 -10.160 20.837 1.00 35.12 228 SER A O 1
ATOM 1883 N N . LYS A 1 229 ? -32.115 -8.931 20.237 1.00 39.72 229 LYS A N 1
ATOM 1884 C CA . LYS A 1 229 ? -32.339 -7.889 21.256 1.00 39.72 229 LYS A CA 1
ATOM 1885 C C . LYS A 1 229 ? -33.528 -6.975 20.954 1.00 39.72 229 LYS A C 1
ATOM 1887 O O . LYS A 1 229 ? -34.133 -6.471 21.891 1.00 39.72 229 LYS A O 1
ATOM 1892 N N . ALA A 1 230 ? -33.848 -6.735 19.683 1.00 44.91 230 ALA A N 1
ATOM 1893 C CA . ALA A 1 230 ? -35.040 -5.977 19.300 1.00 44.91 230 ALA A CA 1
ATOM 1894 C C . ALA A 1 230 ? -36.330 -6.775 19.564 1.00 44.91 230 ALA A C 1
ATOM 1896 O O . ALA A 1 230 ? -37.345 -6.190 19.925 1.00 44.91 230 ALA A O 1
ATOM 1897 N N . GLU A 1 231 ? -36.271 -8.103 19.439 1.00 38.00 231 GLU A N 1
ATOM 1898 C CA . GLU A 1 231 ? -37.387 -9.013 19.712 1.00 38.00 231 GLU A CA 1
ATOM 1899 C C . GLU A 1 231 ? -37.605 -9.231 21.225 1.00 38.00 231 GLU A C 1
ATOM 1901 O O . GLU A 1 231 ? -38.743 -9.302 21.676 1.00 38.00 231 GLU A O 1
ATOM 1906 N N . GLU A 1 232 ? -36.536 -9.223 22.034 1.00 43.22 232 GLU A N 1
ATOM 1907 C CA . GLU A 1 232 ? -36.611 -9.255 23.510 1.00 43.22 232 GLU A CA 1
ATOM 1908 C C . GLU A 1 232 ? -37.001 -7.907 24.151 1.00 43.22 232 GLU A C 1
ATOM 1910 O O . GLU A 1 232 ? -37.428 -7.877 25.305 1.00 43.22 232 GLU A O 1
ATOM 1915 N N . ALA A 1 233 ? -36.857 -6.788 23.432 1.00 41.81 233 ALA A N 1
ATOM 1916 C CA . ALA A 1 233 ? -37.180 -5.445 23.925 1.00 41.81 233 ALA A CA 1
ATOM 1917 C C . ALA A 1 233 ? -38.611 -4.981 23.590 1.00 41.81 233 ALA A C 1
ATOM 1919 O O . ALA A 1 233 ? -38.967 -3.852 23.928 1.00 41.81 233 ALA A O 1
ATOM 1920 N N . ALA A 1 234 ? -39.436 -5.823 22.959 1.00 36.81 234 ALA A N 1
ATOM 1921 C CA . ALA A 1 234 ? -40.872 -5.583 22.850 1.00 36.81 234 ALA A CA 1
ATOM 1922 C C . ALA A 1 234 ? -41.530 -5.877 24.215 1.00 36.81 234 ALA A C 1
ATOM 1924 O O . ALA A 1 234 ? -41.563 -7.036 24.637 1.00 36.81 234 ALA A O 1
ATOM 1925 N N . PRO A 1 235 ? -42.042 -4.870 24.947 1.00 40.09 235 PRO A N 1
ATOM 1926 C CA . PRO A 1 235 ? -42.705 -5.130 26.209 1.00 40.09 235 PRO A CA 1
ATOM 1927 C C . PRO A 1 235 ? -44.066 -5.766 25.921 1.00 40.09 235 PRO A C 1
ATOM 1929 O O . PRO A 1 235 ? -44.883 -5.205 25.194 1.00 40.09 235 PRO A O 1
ATOM 1932 N N . ASN A 1 236 ? -44.318 -6.931 26.519 1.00 38.31 236 ASN A N 1
ATOM 1933 C CA . ASN A 1 236 ? -45.667 -7.459 26.699 1.00 38.31 236 ASN A CA 1
ATOM 1934 C C . ASN A 1 236 ? -46.440 -6.463 27.586 1.00 38.31 236 ASN A C 1
ATOM 1936 O O . ASN A 1 236 ? -46.411 -6.542 28.814 1.00 38.31 236 ASN A O 1
ATOM 1940 N N . GLU A 1 237 ? -47.083 -5.483 26.955 1.00 38.91 237 GLU A N 1
ATOM 1941 C CA . GLU A 1 237 ? -48.077 -4.602 27.562 1.00 38.91 237 GLU A CA 1
ATOM 1942 C C . GLU A 1 237 ? -49.276 -5.454 27.979 1.00 38.91 237 GLU A C 1
ATOM 1944 O O . GLU A 1 237 ? -50.085 -5.830 27.142 1.00 38.91 237 GLU A O 1
ATOM 1949 N N . ASN A 1 238 ? -49.358 -5.806 29.264 1.00 42.16 238 ASN A N 1
ATOM 1950 C CA . ASN A 1 238 ? -50.591 -6.235 29.927 1.00 42.16 238 ASN A CA 1
ATOM 1951 C C . ASN A 1 238 ? -50.438 -6.127 31.453 1.00 42.16 238 ASN A C 1
ATOM 1953 O O . ASN A 1 238 ? -50.442 -7.129 32.165 1.00 42.16 238 ASN A O 1
ATOM 1957 N N . THR A 1 239 ? -50.358 -4.896 31.966 1.00 33.56 239 THR A N 1
ATOM 1958 C CA . THR A 1 239 ? -50.741 -4.618 33.359 1.00 33.56 239 THR A CA 1
ATOM 1959 C C . THR A 1 239 ? -51.361 -3.219 33.449 1.00 33.56 239 THR A C 1
ATOM 1961 O O . THR A 1 239 ? -50.677 -2.243 33.143 1.00 33.56 239 THR A O 1
ATOM 1964 N N . PRO A 1 240 ? -52.646 -3.084 33.827 1.00 41.88 240 PRO A N 1
ATOM 1965 C CA . PRO A 1 240 ? -53.296 -1.788 33.980 1.00 41.88 240 PRO A CA 1
ATOM 1966 C C . PRO A 1 240 ? -53.011 -1.196 35.372 1.00 41.88 240 PRO A C 1
ATOM 1968 O O . PRO A 1 240 ? -52.695 -1.941 36.298 1.00 41.88 240 PRO A O 1
ATOM 1971 N N . LEU A 1 241 ? -53.252 0.117 35.510 1.00 32.22 241 LEU A N 1
ATOM 1972 C CA . LEU A 1 241 ? -53.313 0.941 36.739 1.00 32.22 241 LEU A CA 1
ATOM 1973 C C . LEU A 1 241 ? -52.046 1.758 37.074 1.00 32.22 241 LEU A C 1
ATOM 1975 O O . LEU A 1 241 ? -51.214 1.342 37.870 1.00 32.22 241 LEU A O 1
ATOM 1979 N N . LEU A 1 242 ? -51.964 2.994 36.569 1.00 31.33 242 LEU A N 1
ATOM 1980 C CA . LEU A 1 242 ? -52.384 4.179 37.334 1.00 31.33 242 LEU A CA 1
ATOM 1981 C C . LEU A 1 242 ? -52.394 5.416 36.419 1.00 31.33 242 LEU A C 1
ATOM 1983 O O . LEU A 1 242 ? -51.405 5.746 35.770 1.00 31.33 242 LEU A O 1
ATOM 1987 N N . GLU A 1 243 ? -53.537 6.089 36.379 1.00 33.84 243 GLU A N 1
ATOM 1988 C CA . GLU A 1 243 ? -53.752 7.363 35.702 1.00 33.84 243 GLU A CA 1
ATOM 1989 C C . GLU A 1 243 ? -53.112 8.549 36.451 1.00 33.84 243 GLU A C 1
ATOM 1991 O O . GLU A 1 243 ? -53.011 8.567 37.677 1.00 33.84 243 GLU A O 1
ATOM 1996 N N . THR A 1 244 ? -52.855 9.599 35.665 1.00 34.12 244 THR A N 1
ATOM 1997 C CA . THR A 1 244 ? -52.633 11.017 36.013 1.00 34.12 244 THR A CA 1
ATOM 1998 C C . THR A 1 244 ? -51.222 11.441 36.446 1.00 34.12 244 THR A C 1
ATOM 2000 O O . THR A 1 244 ? -50.781 11.189 37.556 1.00 34.12 244 THR A O 1
ATOM 2003 N N . VAL A 1 245 ? -50.529 12.184 35.571 1.00 31.03 245 VAL A N 1
ATOM 2004 C CA . VAL A 1 245 ? -50.295 13.640 35.708 1.00 31.03 245 VAL A CA 1
ATOM 2005 C C . VAL A 1 245 ? -49.764 14.195 34.377 1.00 31.03 245 VAL A C 1
ATOM 2007 O O . VAL A 1 245 ? -48.845 13.668 33.759 1.00 31.03 245 VAL A O 1
ATOM 2010 N N . SER A 1 246 ? -50.397 15.281 33.941 1.00 33.84 246 SER A N 1
ATOM 2011 C CA . SER A 1 246 ? -50.091 16.095 32.765 1.00 33.84 246 SER A CA 1
ATOM 2012 C C . SER A 1 246 ? -48.897 17.024 33.018 1.00 33.84 246 SER A C 1
ATOM 2014 O O . SER A 1 246 ? -48.971 17.795 33.971 1.00 33.84 246 SER A O 1
ATOM 2016 N N . SER A 1 247 ? -47.921 17.085 32.099 1.00 29.05 247 SER A N 1
ATOM 2017 C CA . SER A 1 247 ? -47.358 18.355 31.583 1.00 29.05 247 SER A CA 1
ATOM 2018 C C . SER A 1 247 ? -46.224 18.155 30.560 1.00 29.05 247 SER A C 1
ATOM 2020 O O . SER A 1 247 ? -45.145 17.710 30.923 1.00 29.05 247 SER A O 1
ATOM 2022 N N . ARG A 1 248 ? -46.505 18.582 29.319 1.00 31.81 248 ARG A N 1
ATOM 2023 C CA . ARG A 1 248 ? -45.670 19.348 28.363 1.00 31.81 248 ARG A CA 1
ATOM 2024 C C . ARG A 1 248 ? -44.244 18.883 27.985 1.00 31.81 248 ARG A C 1
ATOM 2026 O O . ARG A 1 248 ? -43.348 18.791 28.809 1.00 31.81 248 ARG A O 1
ATOM 2033 N N . ASP A 1 249 ? -44.080 18.820 26.659 1.00 34.56 249 ASP A N 1
ATOM 2034 C CA . ASP A 1 249 ? -42.879 19.077 25.848 1.00 34.56 249 ASP A CA 1
ATOM 2035 C C . ASP A 1 249 ? -41.774 18.008 25.771 1.00 34.56 249 ASP A C 1
ATOM 2037 O O . ASP A 1 249 ? -40.765 18.062 26.467 1.00 34.56 249 ASP A O 1
ATOM 2041 N N . ALA A 1 250 ? -41.884 17.126 24.768 1.00 31.12 250 ALA A N 1
ATOM 2042 C CA . ALA A 1 250 ? -40.720 16.603 24.047 1.00 31.12 250 ALA A CA 1
ATOM 2043 C C . ALA A 1 250 ? -41.081 16.301 22.570 1.00 31.12 250 ALA A C 1
ATOM 2045 O O . ALA A 1 250 ? -42.070 15.612 22.311 1.00 31.12 250 ALA A O 1
ATOM 2046 N N . PRO A 1 251 ? -40.334 16.831 21.582 1.00 29.14 251 PRO A N 1
ATOM 2047 C CA . PRO A 1 251 ? -40.660 16.700 20.163 1.00 29.14 251 PRO A CA 1
ATOM 2048 C C . PRO A 1 251 ? -40.358 15.301 19.591 1.00 29.14 251 PRO A C 1
ATOM 2050 O O . PRO A 1 251 ? -39.344 14.678 19.891 1.00 29.14 251 PRO A O 1
ATOM 2053 N N . TYR A 1 252 ? -41.243 14.861 18.695 1.00 28.23 252 TYR A N 1
ATOM 2054 C CA . TYR A 1 252 ? -41.403 13.528 18.087 1.00 28.23 252 TYR A CA 1
ATOM 2055 C C . TYR A 1 252 ? -40.256 12.984 17.196 1.00 28.23 252 TYR A C 1
ATOM 2057 O O . TYR A 1 252 ? -40.482 12.061 16.417 1.00 28.23 252 TYR A O 1
ATOM 2065 N N . TRP A 1 253 ? -39.027 13.507 17.260 1.00 32.78 253 TRP A N 1
ATOM 2066 C CA . TRP A 1 253 ? -37.957 13.125 16.313 1.00 32.78 253 TRP A CA 1
ATOM 2067 C C . TRP A 1 253 ? -36.824 12.255 16.885 1.00 32.78 253 TRP A C 1
ATOM 2069 O O . TRP A 1 253 ? -35.905 11.905 16.148 1.00 32.78 253 TRP A O 1
ATOM 2079 N N . SER A 1 254 ? -36.860 11.850 18.157 1.00 30.30 254 SER A N 1
ATOM 2080 C CA . SER A 1 254 ? -35.686 11.243 18.811 1.00 30.30 254 SER A CA 1
ATOM 2081 C C . SER A 1 254 ? -35.615 9.709 18.860 1.00 30.30 254 SER A C 1
ATOM 2083 O O . SER A 1 254 ? -34.641 9.195 19.403 1.00 30.30 254 SER A O 1
ATOM 2085 N N . LEU A 1 255 ? -36.559 8.948 18.292 1.00 32.06 255 LEU A N 1
ATOM 2086 C CA . LEU A 1 255 ? -36.612 7.491 18.546 1.00 32.06 255 LEU A CA 1
ATOM 2087 C C . LEU A 1 255 ? -36.411 6.547 17.352 1.00 32.06 255 LEU A C 1
ATOM 2089 O O . LEU A 1 255 ? -36.283 5.351 17.579 1.00 32.06 255 LEU A O 1
ATOM 2093 N N . ASN A 1 256 ? -36.264 7.036 16.115 1.00 27.72 256 ASN A N 1
ATOM 2094 C CA . ASN A 1 256 ? -36.192 6.144 14.940 1.00 27.72 256 ASN A CA 1
ATOM 2095 C C . ASN A 1 256 ? -34.900 6.194 14.105 1.00 27.72 256 ASN A C 1
ATOM 2097 O O . ASN A 1 256 ? -34.822 5.512 13.088 1.00 27.72 256 ASN A O 1
ATOM 2101 N N . HIS A 1 257 ? -33.860 6.934 14.505 1.00 26.78 257 HIS A N 1
ATOM 2102 C CA . HIS A 1 257 ? -32.680 7.110 13.640 1.00 26.78 257 HIS A CA 1
ATOM 2103 C C . HIS A 1 257 ? -31.500 6.149 13.868 1.00 26.78 257 HIS A C 1
ATOM 2105 O O . HIS A 1 257 ? -30.525 6.215 13.121 1.00 26.78 257 HIS A O 1
ATOM 2111 N N . SER A 1 258 ? -31.581 5.220 14.825 1.00 28.69 258 SER A N 1
ATOM 2112 C CA . SER A 1 258 ? -30.435 4.360 15.182 1.00 28.69 258 SER A CA 1
ATOM 2113 C C . SER A 1 258 ? -30.437 2.961 14.551 1.00 28.69 258 SER A C 1
ATOM 2115 O O . SER A 1 258 ? -29.541 2.175 14.844 1.00 28.69 258 SER A O 1
ATOM 2117 N N . CYS A 1 259 ? -31.404 2.616 13.692 1.00 27.55 259 CYS A N 1
ATOM 2118 C CA . CYS A 1 259 ? -31.538 1.240 13.185 1.00 27.55 259 CYS A CA 1
ATOM 2119 C C . CYS A 1 259 ? -31.770 1.127 11.673 1.00 27.55 259 CYS A C 1
ATOM 2121 O O . CYS A 1 259 ? -32.446 0.217 11.200 1.00 27.55 259 CYS A O 1
ATOM 2123 N N . SER A 1 260 ? -31.228 2.051 10.881 1.00 26.27 260 SER A N 1
ATOM 2124 C CA . SER A 1 260 ? -31.422 2.001 9.427 1.00 26.27 260 SER A CA 1
ATOM 2125 C C . SER A 1 260 ? -30.212 2.453 8.629 1.00 26.27 260 SER A C 1
ATOM 2127 O O . SER A 1 260 ? -30.394 3.238 7.721 1.00 26.27 260 SER A O 1
ATOM 2129 N N . TYR A 1 261 ? -29.005 1.964 8.934 1.00 25.97 261 TYR A N 1
ATOM 2130 C CA . TYR A 1 261 ? -27.901 1.885 7.961 1.00 25.97 261 TYR A CA 1
ATOM 2131 C C . TYR A 1 261 ? -26.866 0.855 8.430 1.00 25.97 261 TYR A C 1
ATOM 2133 O O . TYR A 1 261 ? -25.976 1.224 9.189 1.00 25.97 261 TYR A O 1
ATOM 2141 N N . LEU A 1 262 ? -26.972 -0.405 7.989 1.00 33.56 262 LEU A N 1
ATOM 2142 C CA . LEU A 1 262 ? -25.857 -1.362 7.876 1.00 33.56 262 LEU A CA 1
ATOM 2143 C C . LEU A 1 262 ? -26.209 -2.477 6.884 1.00 33.56 262 LEU A C 1
ATOM 2145 O O . LEU A 1 262 ? -27.274 -3.104 7.064 1.00 33.56 262 LEU A O 1
#

Radius of gyration: 26.08 Å; Cα contacts (8 Å, |Δi|>4): 145; chains: 1; bounding box: 82×39×69 Å